Protein AF-0000000077257725 (afdb_homodimer)

Structure (mmCIF, N/CA/C/O backbone):
data_AF-0000000077257725-model_v1
#
loop_
_entity.id
_entity.type
_entity.pdbx_description
1 polymer 'HIT family protein'
#
loop_
_atom_site.group_PDB
_atom_site.id
_atom_site.type_symbol
_atom_site.label_atom_id
_atom_site.label_alt_id
_atom_site.label_comp_id
_atom_site.label_asym_id
_atom_site.label_entity_id
_atom_site.label_seq_id
_atom_site.pdbx_PDB_ins_code
_atom_site.Cartn_x
_atom_site.Cartn_y
_atom_site.Cartn_z
_atom_site.occupancy
_atom_site.B_iso_or_equiv
_atom_site.auth_seq_id
_atom_site.auth_comp_id
_atom_site.auth_asym_id
_atom_site.auth_atom_id
_atom_site.pdbx_PDB_model_num
ATOM 1 N N . MET A 1 1 ? 26.016 -11.094 -11.461 1 43.41 1 MET A N 1
ATOM 2 C CA . MET A 1 1 ? 25.094 -10.109 -10.898 1 43.41 1 MET A CA 1
ATOM 3 C C . MET A 1 1 ? 23.75 -10.75 -10.555 1 43.41 1 MET A C 1
ATOM 5 O O . MET A 1 1 ? 23.141 -11.43 -11.391 1 43.41 1 MET A O 1
ATOM 9 N N . SER A 1 2 ? 23.516 -11.25 -9.359 1 57.59 2 SER A N 1
ATOM 10 C CA . SER A 1 2 ? 22.438 -12.195 -9.055 1 57.59 2 SER A CA 1
ATOM 11 C C . SER A 1 2 ? 21.125 -11.75 -9.672 1 57.59 2 SER A C 1
ATOM 13 O O . SER A 1 2 ? 20.766 -10.57 -9.625 1 57.59 2 SER A O 1
ATOM 15 N N . SER A 1 3 ? 20.625 -12.438 -10.68 1 88.25 3 SER A N 1
ATOM 16 C CA . SER A 1 3 ? 19.484 -12.141 -11.547 1 88.25 3 SER A CA 1
ATOM 17 C C . SER A 1 3 ? 18.219 -11.898 -10.727 1 88.25 3 SER A C 1
ATOM 19 O O . SER A 1 3 ? 18.094 -12.406 -9.609 1 88.25 3 SER A O 1
ATOM 21 N N . CYS A 1 4 ? 17.516 -10.836 -10.828 1 95.06 4 CYS A N 1
ATOM 22 C CA . CYS A 1 4 ? 16.266 -10.5 -10.164 1 95.06 4 CYS A CA 1
ATOM 23 C C . CYS A 1 4 ? 15.195 -11.539 -10.469 1 95.06 4 CYS A C 1
ATOM 25 O O . CYS A 1 4 ? 14.859 -11.766 -11.633 1 95.06 4 CYS A O 1
ATOM 27 N N . VAL A 1 5 ? 14.711 -12.203 -9.414 1 95.19 5 VAL A N 1
ATOM 28 C CA . VAL A 1 5 ? 13.734 -13.281 -9.562 1 95.19 5 VAL A CA 1
ATOM 29 C C . VAL A 1 5 ? 12.492 -12.75 -10.281 1 95.19 5 VAL A C 1
ATOM 31 O O . VAL A 1 5 ? 11.914 -13.445 -11.117 1 95.19 5 VAL A O 1
ATOM 34 N N . PHE A 1 6 ? 12.102 -11.562 -10.023 1 97.44 6 PHE A N 1
ATOM 35 C CA . PHE A 1 6 ? 10.898 -11.023 -10.641 1 97.44 6 PHE A CA 1
ATOM 36 C C . PHE A 1 6 ? 11.117 -10.758 -12.125 1 97.44 6 PHE A C 1
ATOM 38 O O . PHE A 1 6 ? 10.242 -11.031 -12.953 1 97.44 6 PHE A O 1
ATOM 45 N N . CYS A 1 7 ? 12.305 -10.227 -12.477 1 97.19 7 CYS A N 1
ATOM 46 C CA . CYS A 1 7 ? 12.602 -9.961 -13.875 1 97.19 7 CYS A CA 1
ATOM 47 C C . CYS A 1 7 ? 12.547 -11.242 -14.695 1 97.19 7 CYS A C 1
ATOM 49 O O . CYS A 1 7 ? 12.117 -11.234 -15.852 1 97.19 7 CYS A O 1
ATOM 51 N N . SER A 1 8 ? 12.938 -12.297 -14.078 1 96.5 8 SER A N 1
ATOM 52 C CA . SER A 1 8 ? 13.039 -13.555 -14.805 1 96.5 8 SER A CA 1
ATOM 53 C C . SER A 1 8 ? 11.672 -14.188 -15.008 1 96.5 8 SER A C 1
ATOM 55 O O . SER A 1 8 ? 11.508 -15.07 -15.852 1 96.5 8 SER A O 1
ATOM 57 N N . LEU A 1 9 ? 10.695 -13.742 -14.273 1 95.81 9 LEU A N 1
ATOM 58 C CA . LEU A 1 9 ? 9.383 -14.391 -14.289 1 95.81 9 LEU A CA 1
ATOM 59 C C . LEU A 1 9 ? 8.445 -13.68 -15.258 1 95.81 9 LEU A C 1
ATOM 61 O O . LEU A 1 9 ? 7.352 -14.18 -15.547 1 95.81 9 LEU A O 1
ATOM 65 N N . ILE A 1 10 ? 8.914 -12.531 -15.781 1 94.88 10 ILE A N 1
ATOM 66 C CA . ILE A 1 10 ? 8.055 -11.797 -16.703 1 94.88 10 ILE A CA 1
ATOM 67 C C . ILE A 1 10 ? 7.723 -12.68 -17.906 1 94.88 10 ILE A C 1
ATOM 69 O O . ILE A 1 10 ? 8.617 -13.25 -18.531 1 94.88 10 ILE A O 1
ATOM 73 N N . GLY A 1 11 ? 6.469 -12.867 -18.203 1 93.56 11 GLY A N 1
ATOM 74 C CA . GLY A 1 11 ? 6.039 -13.625 -19.375 1 93.56 11 GLY A CA 1
ATOM 75 C C . GLY A 1 11 ? 6.031 -15.125 -19.125 1 93.56 11 GLY A C 1
ATOM 76 O O . GLY A 1 11 ? 5.684 -15.891 -20.031 1 93.56 11 GLY A O 1
ATOM 77 N N . SER A 1 12 ? 6.324 -15.555 -17.953 1 95.75 12 SER A N 1
ATOM 78 C CA . SER A 1 12 ? 6.359 -16.984 -17.641 1 95.75 12 SER A CA 1
ATOM 79 C C . SER A 1 12 ? 4.973 -17.5 -17.297 1 95.75 12 SER A C 1
ATOM 81 O O . SER A 1 12 ? 4.031 -16.719 -17.125 1 95.75 12 SER A O 1
ATOM 83 N N . SER A 1 13 ? 4.848 -18.766 -17.156 1 94.62 13 SER A N 1
ATOM 84 C CA . SER A 1 13 ? 3.576 -19.406 -16.844 1 94.62 13 SER A CA 1
ATOM 85 C C . SER A 1 13 ? 3.154 -19.141 -15.398 1 94.62 13 SER A C 1
ATOM 87 O O . SER A 1 13 ? 2 -19.375 -15.031 1 94.62 13 SER A O 1
ATOM 89 N N . SER A 1 14 ? 4.066 -18.625 -14.578 1 95 14 SER A N 1
ATOM 90 C CA . SER A 1 14 ? 3.752 -18.344 -13.18 1 95 14 SER A CA 1
ATOM 91 C C . SER A 1 14 ? 2.928 -17.062 -13.047 1 95 14 SER A C 1
ATOM 93 O O . SER A 1 14 ? 2.332 -16.812 -12 1 95 14 SER A O 1
ATOM 95 N N . VAL A 1 15 ? 2.947 -16.266 -14.117 1 97.56 15 VAL A N 1
ATOM 96 C CA . VAL A 1 15 ? 2.246 -14.992 -14.094 1 97.56 15 VAL A CA 1
ATOM 97 C C . VAL A 1 15 ? 0.742 -15.219 -14.203 1 97.56 15 VAL A C 1
ATOM 99 O O . VAL A 1 15 ? 0.281 -15.914 -15.117 1 97.56 15 VAL A O 1
ATOM 102 N N . LEU A 1 16 ? 0.001 -14.633 -13.242 1 97.44 16 LEU A N 1
ATOM 103 C CA . LEU A 1 16 ? -1.45 -14.773 -13.211 1 97.44 16 LEU A CA 1
ATOM 104 C C . LEU A 1 16 ? -2.115 -13.766 -14.141 1 97.44 16 LEU A C 1
ATOM 106 O O . LEU A 1 16 ? -3.201 -14.016 -14.664 1 97.44 16 LEU A O 1
ATOM 110 N N . TYR A 1 17 ? -1.555 -12.648 -14.227 1 97.69 17 TYR A N 1
ATOM 111 C CA . TYR A 1 17 ? -2.086 -11.539 -15.008 1 97.69 17 TYR A CA 1
ATOM 112 C C . TYR A 1 17 ? -0.974 -10.586 -15.43 1 97.69 17 TYR A C 1
ATOM 114 O O . TYR A 1 17 ? -0.021 -10.367 -14.68 1 97.69 17 TYR A O 1
ATOM 122 N N . GLU A 1 18 ? -1.128 -10.094 -16.641 1 97.5 18 GLU A N 1
ATOM 123 C CA . GLU A 1 18 ? -0.157 -9.133 -17.156 1 97.5 18 GLU A CA 1
ATOM 124 C C . GLU A 1 18 ? -0.851 -7.922 -17.766 1 97.5 18 GLU A C 1
ATOM 126 O O . GLU A 1 18 ? -1.781 -8.07 -18.562 1 97.5 18 GLU A O 1
ATOM 131 N N . SER A 1 19 ? -0.469 -6.793 -17.328 1 97.81 19 SER A N 1
ATOM 132 C CA . SER A 1 19 ? -0.88 -5.52 -17.922 1 97.81 19 SER A CA 1
ATOM 133 C C . SER A 1 19 ? 0.252 -4.891 -18.719 1 97.81 19 SER A C 1
ATOM 135 O O . SER A 1 19 ? 1.324 -5.484 -18.875 1 97.81 19 SER A O 1
ATOM 137 N N . PRO A 1 20 ? 0.042 -3.754 -19.328 1 97.94 20 PRO A N 1
ATOM 138 C CA . PRO A 1 20 ? 1.111 -3.109 -20.094 1 97.94 20 PRO A CA 1
ATOM 139 C C . PRO A 1 20 ? 2.342 -2.803 -19.25 1 97.94 20 PRO A C 1
ATOM 141 O O . PRO A 1 20 ? 3.475 -2.965 -19.719 1 97.94 20 PRO A O 1
ATOM 144 N N . HIS A 1 21 ? 2.158 -2.518 -17.953 1 98.38 21 HIS A N 1
ATOM 145 C CA . HIS A 1 21 ? 3.299 -2.029 -17.203 1 98.38 21 HIS A CA 1
ATOM 146 C C . HIS A 1 21 ? 3.559 -2.9 -15.969 1 98.38 21 HIS A C 1
ATOM 148 O O . HIS A 1 21 ? 4.543 -2.697 -15.258 1 98.38 21 HIS A O 1
ATOM 154 N N . SER A 1 22 ? 2.695 -3.896 -15.68 1 98.62 22 SER A N 1
ATOM 155 C CA . SER A 1 22 ? 2.848 -4.68 -14.461 1 98.62 22 SER A CA 1
ATOM 156 C C . SER A 1 22 ? 2.426 -6.129 -14.672 1 98.62 22 SER A C 1
ATOM 158 O O . SER A 1 22 ? 1.924 -6.48 -15.742 1 98.62 22 SER A O 1
ATOM 160 N N . PHE A 1 23 ? 2.74 -6.941 -13.75 1 98.69 23 PHE A N 1
ATOM 161 C CA . PHE A 1 23 ? 2.295 -8.328 -13.75 1 98.69 23 PHE A CA 1
ATOM 162 C C . PHE A 1 23 ? 2.018 -8.812 -12.328 1 98.69 23 PHE A C 1
ATOM 164 O O . PHE A 1 23 ? 2.393 -8.148 -11.359 1 98.69 23 PHE A O 1
ATOM 171 N N . VAL A 1 24 ? 1.245 -9.938 -12.234 1 98.81 24 VAL A N 1
ATOM 172 C CA . VAL A 1 24 ? 0.759 -10.406 -10.945 1 98.81 24 VAL A CA 1
ATOM 173 C C . VAL A 1 24 ? 1.235 -11.844 -10.711 1 98.81 24 VAL A C 1
ATOM 175 O O . VAL A 1 24 ? 1.161 -12.688 -11.602 1 98.81 24 VAL A O 1
ATOM 178 N N . LEU A 1 25 ? 1.74 -12.062 -9.555 1 98.38 25 LEU A N 1
ATOM 179 C CA . LEU A 1 25 ? 2.139 -13.398 -9.109 1 98.38 25 LEU A CA 1
ATOM 180 C C . LEU A 1 25 ? 1.396 -13.789 -7.832 1 98.38 25 LEU A C 1
ATOM 182 O O . LEU A 1 25 ? 0.988 -12.922 -7.059 1 98.38 25 LEU A O 1
ATOM 186 N N . LEU A 1 26 ? 1.211 -15.062 -7.676 1 97.81 26 LEU A N 1
ATOM 187 C CA . LEU A 1 26 ? 0.887 -15.609 -6.363 1 97.81 26 LEU A CA 1
ATOM 188 C C . LEU A 1 26 ? 2.139 -15.734 -5.5 1 97.81 26 LEU A C 1
ATOM 190 O O . LEU A 1 26 ? 3.139 -16.312 -5.93 1 97.81 26 LEU A O 1
ATOM 194 N N . ASP A 1 27 ? 2.096 -15.164 -4.344 1 97.88 27 ASP A N 1
ATOM 195 C CA . ASP A 1 27 ? 3.293 -15.203 -3.514 1 97.88 27 ASP A CA 1
ATOM 196 C C . ASP A 1 27 ? 3.617 -16.625 -3.084 1 97.88 27 ASP A C 1
ATOM 198 O O . ASP A 1 27 ? 2.734 -17.359 -2.639 1 97.88 27 ASP A O 1
ATOM 202 N N . ARG A 1 28 ? 4.789 -16.969 -3.191 1 94.88 28 ARG A N 1
ATOM 203 C CA . ARG A 1 28 ? 5.27 -18.312 -2.844 1 94.88 28 ARG A CA 1
ATOM 204 C C . ARG A 1 28 ? 5.273 -18.516 -1.333 1 94.88 28 ARG A C 1
ATOM 206 O O . ARG A 1 28 ? 5.113 -19.625 -0.852 1 94.88 28 ARG A O 1
ATOM 213 N N . PHE A 1 29 ? 5.508 -17.516 -0.562 1 96.69 29 PHE A N 1
ATOM 214 C CA . PHE A 1 29 ? 5.535 -17.516 0.896 1 96.69 29 PHE A CA 1
ATOM 215 C C . PHE A 1 29 ? 4.457 -16.594 1.459 1 96.69 29 PHE A C 1
ATOM 217 O O . PHE A 1 29 ? 4.766 -15.609 2.131 1 96.69 29 PHE A O 1
ATOM 224 N N . PRO A 1 30 ? 3.25 -17.016 1.31 1 97.75 30 PRO A N 1
ATOM 225 C CA . PRO A 1 30 ? 2.137 -16.109 1.571 1 97.75 30 PRO A CA 1
ATOM 226 C C . PRO A 1 30 ? 1.927 -15.844 3.061 1 97.75 30 PRO A C 1
ATOM 228 O O . PRO A 1 30 ? 2.133 -16.734 3.885 1 97.75 30 PRO A O 1
ATOM 231 N N . LEU A 1 31 ? 1.559 -14.57 3.344 1 98.19 31 LEU A N 1
ATOM 232 C CA . LEU A 1 31 ? 1.135 -14.219 4.691 1 98.19 31 LEU A CA 1
ATOM 233 C C . LEU A 1 31 ? -0.288 -14.695 4.961 1 98.19 31 LEU A C 1
ATOM 235 O O . LEU A 1 31 ? -0.691 -14.844 6.117 1 98.19 31 LEU A O 1
ATOM 239 N N . SER A 1 32 ? -1.044 -14.859 3.877 1 97.88 32 SER A N 1
ATOM 240 C CA . SER A 1 32 ? -2.424 -15.336 3.879 1 97.88 32 SER A CA 1
ATOM 241 C C . SER A 1 32 ? -2.779 -16 2.553 1 97.88 32 SER A C 1
ATOM 243 O O . SER A 1 32 ? -2.154 -15.727 1.526 1 97.88 32 SER A O 1
ATOM 245 N N . SER A 1 33 ? -3.805 -16.906 2.631 1 95.81 33 SER A N 1
ATOM 246 C CA . SER A 1 33 ? -4.266 -17.531 1.397 1 95.81 33 SER A CA 1
ATOM 247 C C . SER A 1 33 ? -4.734 -16.484 0.387 1 95.81 33 SER A C 1
ATOM 249 O O . SER A 1 33 ? -5.531 -15.609 0.718 1 95.81 33 SER A O 1
ATOM 251 N N . GLY A 1 34 ? -4.18 -16.5 -0.798 1 97.06 34 GLY A N 1
ATOM 252 C CA . GLY A 1 34 ? -4.547 -15.555 -1.849 1 97.06 34 GLY A CA 1
ATOM 253 C C . GLY A 1 34 ? -3.611 -14.367 -1.937 1 97.06 34 GLY A C 1
ATOM 254 O O . GLY A 1 34 ? -3.816 -13.469 -2.758 1 97.06 34 GLY A O 1
ATOM 255 N N . HIS A 1 35 ? -2.521 -14.344 -1.121 1 98.62 35 HIS A N 1
ATOM 256 C CA . HIS A 1 35 ? -1.545 -13.258 -1.117 1 98.62 35 HIS A CA 1
ATOM 257 C C . HIS A 1 35 ? -0.913 -13.086 -2.494 1 98.62 35 HIS A C 1
ATOM 259 O O . HIS A 1 35 ? -0.212 -13.977 -2.979 1 98.62 35 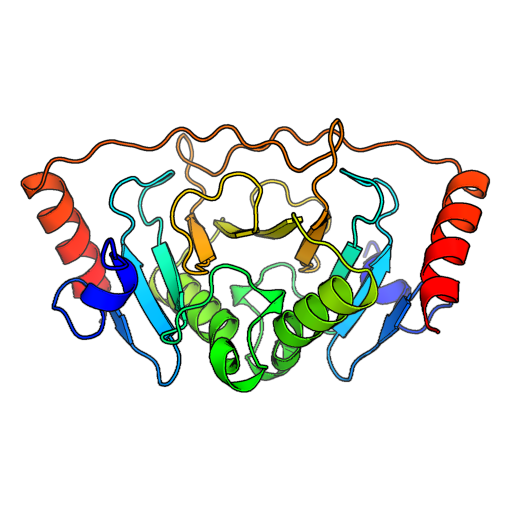HIS A O 1
ATOM 265 N N . LEU A 1 36 ? -1.171 -11.945 -3.08 1 98.75 36 LEU A N 1
ATOM 266 C CA . LEU A 1 36 ? -0.684 -11.641 -4.422 1 98.75 36 LEU A CA 1
ATOM 267 C C . LEU A 1 36 ? 0.444 -10.617 -4.371 1 98.75 36 LEU A C 1
ATOM 269 O O . LEU A 1 36 ? 0.527 -9.828 -3.428 1 98.75 36 LEU A O 1
ATOM 273 N N . LEU A 1 37 ? 1.269 -10.68 -5.395 1 98.88 37 LEU A N 1
ATOM 274 C CA . LEU A 1 37 ? 2.25 -9.641 -5.684 1 98.88 37 LEU A CA 1
ATOM 275 C C . LEU A 1 37 ? 1.933 -8.938 -7.004 1 98.88 37 LEU A C 1
ATOM 277 O O . LEU A 1 37 ? 1.761 -9.602 -8.031 1 98.88 37 LEU A O 1
ATOM 281 N N . VAL A 1 38 ? 1.761 -7.664 -6.957 1 98.94 38 VAL A N 1
ATOM 282 C CA . VAL A 1 38 ? 1.664 -6.836 -8.156 1 98.94 38 VAL A CA 1
ATOM 283 C C . VAL A 1 38 ? 2.984 -6.102 -8.383 1 98.94 38 VAL A C 1
ATOM 285 O O . VAL A 1 38 ? 3.441 -5.348 -7.516 1 98.94 38 VAL A O 1
ATOM 288 N N . ILE A 1 39 ? 3.588 -6.254 -9.562 1 98.94 39 ILE A N 1
ATOM 289 C CA . ILE A 1 39 ? 4.988 -5.902 -9.773 1 98.94 39 ILE A CA 1
ATOM 290 C C . ILE A 1 39 ? 5.133 -5.09 -11.055 1 98.94 39 ILE A C 1
ATOM 292 O O . ILE A 1 39 ? 4.684 -5.52 -12.125 1 98.94 39 ILE A O 1
ATOM 296 N N . PRO A 1 40 ? 5.715 -3.865 -10.961 1 98.88 40 PRO A N 1
ATOM 297 C CA . PRO A 1 40 ? 6.047 -3.174 -12.211 1 98.88 40 PRO A CA 1
ATOM 298 C C . PRO A 1 40 ? 7.07 -3.934 -13.047 1 98.88 40 PRO A C 1
ATOM 300 O O . PRO A 1 40 ? 7.996 -4.539 -12.5 1 98.88 40 PRO A O 1
ATOM 303 N N . LYS A 1 41 ? 6.941 -3.893 -14.32 1 98.38 41 LYS A N 1
ATOM 304 C CA . LYS A 1 41 ? 7.832 -4.625 -15.211 1 98.38 41 LYS A CA 1
ATOM 305 C C . LYS A 1 41 ? 9.242 -4.035 -15.188 1 98.38 41 LYS A C 1
ATOM 307 O O . LYS A 1 41 ? 10.227 -4.758 -15.328 1 98.38 41 LYS A O 1
ATOM 312 N N . VAL A 1 42 ? 9.305 -2.729 -15.031 1 98.56 42 VAL A N 1
ATOM 313 C CA . VAL A 1 42 ? 10.602 -2.068 -14.922 1 98.56 42 VAL A CA 1
ATOM 314 C C . VAL A 1 42 ? 11.211 -2.34 -13.547 1 98.56 42 VAL A C 1
ATOM 316 O O . VAL A 1 42 ? 10.516 -2.266 -12.531 1 98.56 42 VAL A O 1
ATOM 319 N N . HIS A 1 43 ? 12.453 -2.676 -13.555 1 98.56 43 HIS A N 1
ATOM 320 C CA . HIS A 1 43 ? 13.156 -3.023 -12.328 1 98.56 43 HIS A CA 1
ATOM 321 C C . HIS A 1 43 ? 13.773 -1.787 -11.68 1 98.56 43 HIS A C 1
ATOM 323 O O . HIS A 1 43 ? 14.688 -1.175 -12.242 1 98.56 43 HIS A O 1
ATOM 329 N N . HIS A 1 44 ? 13.305 -1.405 -10.531 1 98.56 44 HIS A N 1
ATOM 330 C CA . HIS A 1 44 ? 13.945 -0.481 -9.602 1 98.56 44 HIS A CA 1
ATOM 331 C C . HIS A 1 44 ? 13.844 -0.984 -8.164 1 98.56 44 HIS A C 1
ATOM 333 O O . HIS A 1 44 ? 12.844 -1.605 -7.789 1 98.56 44 HIS A O 1
ATOM 339 N N . PRO A 1 45 ? 14.82 -0.73 -7.363 1 98.5 45 PRO A N 1
ATOM 340 C CA . PRO A 1 45 ? 14.781 -1.203 -5.977 1 98.5 45 PRO A CA 1
ATOM 341 C C . PRO A 1 45 ? 13.852 -0.371 -5.098 1 98.5 45 PRO A C 1
ATOM 343 O O . PRO A 1 45 ? 13.391 -0.85 -4.059 1 98.5 45 PRO A O 1
ATOM 346 N N . SER A 1 46 ? 13.656 0.918 -5.484 1 98.81 46 SER A N 1
ATOM 347 C CA . SER A 1 46 ? 12.859 1.81 -4.652 1 98.81 46 SER A CA 1
ATOM 348 C C . SER A 1 46 ? 11.742 2.467 -5.457 1 98.81 46 SER A C 1
ATOM 350 O O . SER A 1 46 ? 11.938 2.83 -6.617 1 98.81 46 SER A O 1
ATOM 352 N N . LEU A 1 47 ? 10.648 2.711 -4.773 1 98.81 47 LEU A N 1
ATOM 353 C CA . LEU A 1 47 ? 9.469 3.24 -5.453 1 98.81 47 LEU A CA 1
ATOM 354 C C . LEU A 1 47 ? 9.742 4.633 -6.012 1 98.81 47 LEU A C 1
ATOM 356 O O . LEU A 1 47 ? 9.32 4.953 -7.125 1 98.81 47 LEU A O 1
ATOM 360 N N . HIS A 1 48 ? 10.516 5.43 -5.281 1 98.69 48 HIS A N 1
ATOM 361 C CA . HIS A 1 48 ? 10.734 6.812 -5.691 1 98.69 48 HIS A CA 1
ATOM 362 C C . HIS A 1 48 ? 11.648 6.891 -6.91 1 98.69 48 HIS A C 1
ATOM 364 O O . HIS A 1 48 ? 11.867 7.973 -7.461 1 98.69 48 HIS A O 1
ATOM 370 N N . GLU A 1 49 ? 12.141 5.781 -7.391 1 98.69 49 GLU A N 1
ATOM 371 C CA . GLU A 1 49 ? 12.984 5.754 -8.586 1 98.69 49 GLU A CA 1
ATOM 372 C C . GLU A 1 49 ? 12.141 5.602 -9.852 1 98.69 49 GLU A C 1
ATOM 374 O O . GLU A 1 49 ? 12.648 5.762 -10.961 1 98.69 49 GLU A O 1
ATOM 379 N N . TYR A 1 50 ? 10.875 5.34 -9.695 1 98.62 50 TYR A N 1
ATOM 380 C CA . TYR A 1 50 ? 10.016 5.082 -10.844 1 98.62 50 TYR A CA 1
ATOM 381 C C . TYR A 1 50 ? 9.484 6.387 -11.43 1 98.62 50 TYR A C 1
ATOM 383 O O . TYR A 1 50 ? 9.227 7.344 -10.695 1 98.62 50 TYR A O 1
ATOM 391 N N . GLU A 1 51 ? 9.359 6.332 -12.719 1 98.19 51 GLU A N 1
ATOM 392 C CA . GLU A 1 51 ? 8.555 7.348 -13.391 1 98.19 51 GLU A CA 1
ATOM 393 C C . GLU A 1 51 ? 7.07 6.992 -13.359 1 98.19 51 GLU A C 1
ATOM 395 O O . GLU A 1 51 ? 6.715 5.812 -13.289 1 98.19 51 GLU A O 1
ATOM 400 N N . ASP A 1 52 ? 6.27 8 -13.461 1 97.62 52 ASP A N 1
ATOM 401 C CA . ASP A 1 52 ? 4.828 7.812 -13.32 1 97.62 52 ASP A CA 1
ATOM 402 C C . ASP A 1 52 ? 4.316 6.75 -14.289 1 97.62 52 ASP A C 1
ATOM 404 O O . ASP A 1 52 ? 3.527 5.883 -13.906 1 97.62 52 ASP A O 1
ATOM 408 N N . HIS A 1 53 ? 4.805 6.816 -15.477 1 97.75 53 HIS A N 1
ATOM 409 C CA . HIS A 1 53 ? 4.262 5.93 -16.5 1 97.75 53 HIS A CA 1
ATOM 410 C C . HIS A 1 53 ? 4.629 4.477 -16.219 1 97.75 53 HIS A C 1
ATOM 412 O O . HIS A 1 53 ? 3.912 3.559 -16.625 1 97.75 53 HIS A O 1
ATOM 418 N N . GLU A 1 54 ? 5.715 4.18 -15.477 1 98.38 54 GLU A N 1
ATOM 419 C CA . GLU A 1 54 ? 6.195 2.83 -15.203 1 98.38 54 GLU A CA 1
ATOM 420 C C . GLU A 1 54 ? 5.316 2.133 -14.164 1 98.38 54 GLU A C 1
ATOM 422 O O . GLU A 1 54 ? 5.332 0.905 -14.055 1 98.38 54 GLU A O 1
ATOM 427 N N . VAL A 1 55 ? 4.504 2.939 -13.391 1 98.44 55 VAL A N 1
ATOM 428 C CA . VAL A 1 55 ? 3.691 2.379 -12.312 1 98.44 55 VAL A CA 1
ATOM 429 C C . VAL A 1 55 ? 2.242 2.83 -12.477 1 98.44 55 VAL A C 1
ATOM 431 O O . VAL A 1 55 ? 1.46 2.777 -11.523 1 98.44 55 VAL A O 1
ATOM 434 N N . SER A 1 56 ? 1.864 3.25 -13.641 1 97.5 56 SER A N 1
ATOM 435 C CA . SER A 1 56 ? 0.594 3.93 -13.883 1 97.5 56 SER A CA 1
ATOM 436 C C . SER A 1 56 ? -0.584 2.982 -13.688 1 97.5 56 SER A C 1
ATOM 438 O O . SER A 1 56 ? -1.703 3.424 -13.414 1 97.5 56 SER A O 1
ATOM 440 N N . ASP A 1 57 ? -0.322 1.687 -13.812 1 98.19 57 ASP A N 1
ATOM 441 C CA . ASP A 1 57 ? -1.474 0.791 -13.766 1 98.19 57 ASP A CA 1
ATOM 442 C C . ASP A 1 57 ? -1.429 -0.093 -12.516 1 98.19 57 ASP A C 1
ATOM 444 O O . ASP A 1 57 ? -2.197 -1.051 -12.406 1 98.19 57 ASP A O 1
ATOM 448 N N . ILE A 1 58 ? -0.505 0.184 -11.602 1 98.81 58 ILE A N 1
ATOM 449 C CA . ILE A 1 58 ? -0.325 -0.661 -10.43 1 98.81 58 ILE A CA 1
ATOM 450 C C . ILE A 1 58 ? -1.624 -0.715 -9.625 1 98.81 58 ILE A C 1
ATOM 452 O O . ILE A 1 58 ? -2.133 -1.799 -9.328 1 98.81 58 ILE A O 1
ATOM 456 N N . LEU A 1 59 ? -2.148 0.417 -9.266 1 98.75 59 LEU A N 1
ATOM 457 C CA . LEU A 1 59 ? -3.316 0.442 -8.391 1 98.75 59 LEU A CA 1
ATOM 458 C C . LEU A 1 59 ? -4.539 -0.119 -9.102 1 98.75 59 LEU A C 1
ATOM 460 O O . LEU A 1 59 ? -5.355 -0.817 -8.492 1 98.75 59 LEU A O 1
ATOM 464 N N . SER A 1 60 ? -4.664 0.242 -10.359 1 98.5 60 SER A N 1
ATOM 465 C CA . SER A 1 60 ? -5.754 -0.329 -11.148 1 98.5 60 SER A CA 1
ATOM 466 C C . SER A 1 60 ? -5.68 -1.852 -11.172 1 98.5 60 SER A C 1
ATOM 468 O O . SER A 1 60 ? -6.707 -2.529 -11.086 1 98.5 60 SER A O 1
ATOM 470 N N . VAL A 1 61 ? -4.512 -2.412 -11.297 1 98.69 61 VAL A N 1
ATOM 471 C CA . VAL A 1 61 ? -4.316 -3.859 -11.305 1 98.69 61 VAL A CA 1
ATOM 472 C C . VAL A 1 61 ? -4.637 -4.434 -9.93 1 98.69 61 VAL A C 1
ATOM 474 O O . VAL A 1 61 ? -5.281 -5.48 -9.82 1 98.69 61 VAL A O 1
ATOM 477 N N . CYS A 1 62 ? -4.234 -3.75 -8.844 1 98.88 62 CYS A N 1
ATOM 478 C CA . CYS A 1 62 ? -4.598 -4.188 -7.5 1 98.88 62 CYS A CA 1
ATOM 479 C C . CYS A 1 62 ? -6.109 -4.293 -7.348 1 98.88 62 CYS A C 1
ATOM 481 O O . CYS A 1 62 ? -6.621 -5.312 -6.883 1 98.88 62 CYS A O 1
ATOM 483 N N . ILE A 1 63 ? -6.789 -3.264 -7.785 1 98.81 63 ILE A N 1
ATOM 484 C CA . ILE A 1 63 ? -8.242 -3.209 -7.664 1 98.81 63 ILE A CA 1
ATOM 485 C C . ILE A 1 63 ? -8.867 -4.328 -8.5 1 98.81 63 ILE A C 1
ATOM 487 O O . ILE A 1 63 ? -9.781 -5.016 -8.031 1 98.81 63 ILE A O 1
ATOM 491 N N . LYS A 1 64 ? -8.352 -4.508 -9.68 1 98.38 64 LYS A N 1
ATOM 492 C CA . LYS A 1 64 ? -8.836 -5.574 -10.547 1 98.38 64 LYS A CA 1
ATOM 493 C C . LYS A 1 64 ? -8.695 -6.938 -9.875 1 98.38 64 LYS A C 1
ATOM 495 O O . LYS A 1 64 ? -9.609 -7.762 -9.93 1 98.38 64 LYS A O 1
ATOM 500 N N . MET A 1 65 ? -7.586 -7.203 -9.219 1 98.44 65 MET A N 1
ATOM 501 C CA . MET A 1 65 ? -7.332 -8.492 -8.578 1 98.44 65 MET A CA 1
ATOM 502 C C . MET A 1 65 ? -8.258 -8.711 -7.391 1 98.44 65 MET A C 1
ATOM 504 O O . MET A 1 65 ? -8.82 -9.789 -7.227 1 98.44 65 MET A O 1
ATOM 508 N N . VAL A 1 66 ? -8.438 -7.645 -6.605 1 98.5 66 VAL A N 1
ATOM 509 C CA . VAL A 1 66 ? -9.273 -7.781 -5.422 1 98.5 66 VAL A CA 1
ATOM 510 C C . VAL A 1 66 ? -10.719 -8.047 -5.84 1 98.5 66 VAL A C 1
ATOM 512 O O . VAL A 1 66 ? -11.43 -8.812 -5.184 1 98.5 66 VAL A O 1
ATOM 515 N N . LYS A 1 67 ? -11.164 -7.391 -6.902 1 98.19 67 LYS A N 1
ATOM 516 C CA . LYS A 1 67 ? -12.508 -7.641 -7.422 1 98.19 67 LYS A CA 1
ATOM 517 C C . LYS A 1 67 ? -12.617 -9.047 -8.008 1 98.19 67 LYS A C 1
ATOM 519 O O . LYS A 1 67 ? -13.578 -9.766 -7.727 1 98.19 67 LYS A O 1
ATOM 524 N N . LYS A 1 68 ? -11.617 -9.406 -8.773 1 97.5 68 LYS A N 1
ATOM 525 C CA . LYS A 1 68 ? -11.609 -10.703 -9.438 1 97.5 68 LYS A CA 1
ATOM 526 C C . LYS A 1 68 ? -11.719 -11.844 -8.43 1 97.5 68 LYS A C 1
ATOM 528 O O . LYS A 1 68 ? -12.477 -12.789 -8.633 1 97.5 68 LYS A O 1
ATOM 533 N N . TYR A 1 69 ? -10.984 -11.734 -7.336 1 97.44 69 TYR A N 1
ATOM 534 C CA . TYR A 1 69 ? -10.898 -12.836 -6.379 1 97.44 69 TYR A CA 1
ATOM 535 C C . TYR A 1 69 ? -11.812 -12.594 -5.188 1 97.44 69 TYR A C 1
ATOM 537 O O . TYR A 1 69 ? -11.758 -13.32 -4.195 1 97.44 69 TYR A O 1
ATOM 545 N N . LYS A 1 70 ? -12.578 -11.508 -5.195 1 96.88 70 LYS A N 1
ATOM 546 C CA . LYS A 1 70 ? -13.648 -11.188 -4.254 1 96.88 70 LYS A CA 1
ATOM 547 C C . LYS A 1 70 ? -13.102 -11.039 -2.838 1 96.88 70 LYS A C 1
ATOM 549 O O . LYS A 1 70 ? -13.688 -11.555 -1.885 1 96.88 70 LYS A O 1
ATOM 554 N N . PHE A 1 71 ? -11.945 -10.422 -2.77 1 98.06 71 PHE A N 1
ATOM 555 C CA . PHE A 1 71 ? -11.438 -10.086 -1.447 1 98.06 71 PHE A CA 1
ATOM 556 C C . PHE A 1 71 ? -12.289 -9 -0.798 1 98.06 71 PHE A C 1
ATOM 558 O O . PHE A 1 71 ? -12.508 -7.941 -1.385 1 98.06 71 PHE A O 1
ATOM 565 N N . LYS A 1 72 ? -12.75 -9.211 0.373 1 97.38 72 LYS A N 1
ATOM 566 C CA . LYS A 1 72 ? -13.578 -8.234 1.069 1 97.38 72 LYS A CA 1
ATOM 567 C C . LYS A 1 72 ? -12.75 -7.43 2.072 1 97.38 72 LYS A C 1
ATOM 569 O O . LYS A 1 72 ? -12.984 -6.238 2.268 1 97.38 72 LYS A O 1
ATOM 574 N N . LYS A 1 73 ? -11.898 -8.164 2.746 1 98.62 73 LYS A N 1
ATOM 575 C CA . LYS A 1 73 ? -10.93 -7.566 3.664 1 98.62 73 LYS A CA 1
ATOM 576 C C . LYS A 1 73 ? -9.5 -7.863 3.223 1 98.62 73 LYS A C 1
ATOM 578 O O . LYS A 1 73 ? -9.172 -9.008 2.893 1 98.62 73 LYS A O 1
ATOM 583 N N . TYR A 1 74 ? -8.648 -6.844 3.141 1 98.88 74 TYR A N 1
ATOM 584 C CA . TYR A 1 74 ? -7.285 -7.012 2.662 1 98.88 74 TYR A CA 1
ATOM 585 C C . TYR A 1 74 ? -6.441 -5.777 2.971 1 98.88 74 TYR A C 1
ATOM 587 O O . TYR A 1 74 ? -6.98 -4.727 3.336 1 98.88 74 TYR A O 1
ATOM 595 N N . ASN A 1 75 ? -5.176 -5.918 2.844 1 98.94 75 ASN A N 1
ATOM 596 C CA . ASN A 1 75 ? -4.223 -4.812 2.873 1 98.94 75 ASN A CA 1
ATOM 597 C C . ASN A 1 75 ? -3.395 -4.75 1.594 1 98.94 75 ASN A C 1
ATOM 599 O O . ASN A 1 75 ? -3.086 -5.785 1 1 98.94 75 ASN A O 1
ATOM 603 N N . ILE A 1 76 ? -3.084 -3.582 1.111 1 98.94 76 ILE A N 1
ATOM 604 C CA . ILE A 1 76 ? -2.039 -3.352 0.119 1 98.94 76 ILE A CA 1
ATOM 605 C C . ILE A 1 76 ? -0.801 -2.773 0.799 1 98.94 76 ILE A C 1
ATOM 607 O O . ILE A 1 76 ? -0.89 -1.782 1.527 1 98.94 76 ILE A O 1
ATOM 611 N N . LEU A 1 77 ? 0.373 -3.449 0.602 1 98.94 77 LEU A N 1
ATOM 612 C CA . LEU A 1 77 ? 1.605 -3.053 1.274 1 98.94 77 LEU A CA 1
ATOM 613 C C . LEU A 1 77 ? 2.764 -2.979 0.286 1 98.94 77 LEU A C 1
ATOM 615 O O . LEU A 1 77 ? 2.957 -3.891 -0.521 1 98.94 77 LEU A O 1
ATOM 619 N N . GLN A 1 78 ? 3.422 -1.937 0.21 1 98.94 78 GLN A N 1
ATOM 620 C CA . GLN A 1 78 ? 4.664 -1.764 -0.537 1 98.94 78 GLN A CA 1
ATOM 621 C C . GLN A 1 78 ? 5.812 -1.368 0.387 1 98.94 78 GLN A C 1
ATOM 623 O O . GLN A 1 78 ? 5.707 -0.393 1.135 1 98.94 78 GLN A O 1
ATOM 628 N N . ASN A 1 79 ? 6.883 -2.127 0.412 1 98.88 79 ASN A N 1
ATOM 629 C CA . ASN A 1 79 ? 8.039 -1.932 1.281 1 98.88 79 ASN A CA 1
ATOM 630 C C . ASN A 1 79 ? 9.219 -1.333 0.521 1 98.88 79 ASN A C 1
ATOM 632 O O . ASN A 1 79 ? 9.641 -1.871 -0.505 1 98.88 79 ASN A O 1
ATOM 636 N N . THR A 1 80 ? 9.688 -0.253 0.959 1 98.81 80 THR A N 1
ATOM 637 C CA . THR A 1 80 ? 10.945 0.298 0.47 1 98.81 80 THR A CA 1
ATOM 638 C C . THR A 1 80 ? 11.953 0.453 1.61 1 98.81 80 THR A C 1
ATOM 640 O O . THR A 1 80 ? 11.844 1.385 2.412 1 98.81 80 THR A O 1
ATOM 643 N N . GLY A 1 81 ? 12.867 -0.405 1.741 1 98.44 81 GLY A N 1
ATOM 644 C CA . GLY A 1 81 ? 13.93 -0.335 2.725 1 98.44 81 GLY A CA 1
ATOM 645 C C . GLY A 1 81 ? 13.539 -0.918 4.07 1 98.44 81 GLY A C 1
ATOM 646 O O . GLY A 1 81 ? 14.406 -1.224 4.895 1 98.44 81 GLY A O 1
ATOM 647 N N . ASN A 1 82 ? 12.32 -0.982 4.449 1 98.38 82 ASN A N 1
ATOM 648 C CA . ASN A 1 82 ? 11.797 -1.61 5.656 1 98.38 82 ASN A CA 1
ATOM 649 C C . ASN A 1 82 ? 10.992 -2.867 5.328 1 98.38 82 ASN A C 1
ATOM 651 O O . ASN A 1 82 ? 9.93 -2.787 4.707 1 98.38 82 ASN A O 1
ATOM 655 N N . TYR A 1 83 ? 11.461 -4.113 5.684 1 97.81 83 TYR A N 1
ATOM 656 C CA . TYR A 1 83 ? 10.891 -5.426 5.414 1 97.81 83 TYR A CA 1
ATOM 657 C C . TYR A 1 83 ? 11.047 -5.801 3.945 1 97.81 83 TYR A C 1
ATOM 659 O O . TYR A 1 83 ? 10.312 -6.641 3.428 1 97.81 83 TYR A O 1
ATOM 667 N N . GLN A 1 84 ? 11.977 -5.164 3.305 1 97.88 84 GLN A N 1
ATOM 668 C CA . GLN A 1 84 ? 12.25 -5.461 1.903 1 97.88 84 GLN A CA 1
ATOM 669 C C . GLN A 1 84 ? 13.359 -6.5 1.767 1 97.88 84 GLN A C 1
ATOM 671 O O . GLN A 1 84 ? 14.453 -6.312 2.299 1 97.88 84 GLN A O 1
ATOM 676 N N . SER A 1 85 ? 13.062 -7.574 1.086 1 96.31 85 SER A N 1
ATOM 677 C CA . SER A 1 85 ? 14.062 -8.617 0.892 1 96.31 85 SER A CA 1
ATOM 678 C C . SER A 1 85 ? 14.391 -8.797 -0.586 1 96.31 85 SER A C 1
ATOM 680 O O . SER A 1 85 ? 15.43 -9.359 -0.932 1 96.31 85 SER A O 1
ATOM 682 N N . VAL A 1 86 ? 13.461 -8.531 -1.489 1 97.56 86 VAL A N 1
ATOM 683 C CA . VAL A 1 86 ? 13.664 -8.484 -2.934 1 97.56 86 VAL A CA 1
ATOM 684 C C . VAL A 1 86 ? 13.719 -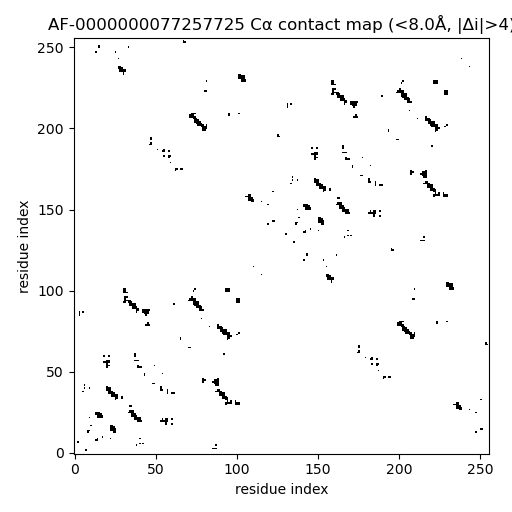7.027 -3.4 1 97.56 86 VAL A C 1
ATOM 686 O O . VAL A 1 86 ? 12.789 -6.254 -3.146 1 97.56 86 VAL A O 1
ATOM 689 N N . PHE A 1 87 ? 14.805 -6.656 -4.008 1 98.06 87 PHE A N 1
ATOM 690 C CA . PHE A 1 87 ? 15.016 -5.254 -4.344 1 98.06 87 PHE A CA 1
ATOM 691 C C . PHE A 1 87 ? 14.523 -4.957 -5.758 1 98.06 87 PHE A C 1
ATOM 693 O O . PHE A 1 87 ? 15.281 -4.438 -6.582 1 98.06 87 PHE A O 1
ATOM 700 N N . HIS A 1 88 ? 13.383 -5.297 -6.094 1 98.81 88 HIS A N 1
ATOM 701 C CA . HIS A 1 88 ? 12.445 -4.965 -7.16 1 98.81 88 HIS A CA 1
ATOM 702 C C . HIS A 1 88 ? 11.062 -4.637 -6.594 1 98.81 88 HIS A C 1
ATOM 704 O O . HIS A 1 88 ? 10.383 -5.516 -6.059 1 98.81 88 HIS A O 1
ATOM 710 N N . VAL A 1 89 ? 10.75 -3.389 -6.734 1 98.88 89 VAL A N 1
ATOM 711 C CA . VAL A 1 89 ? 9.531 -2.896 -6.102 1 98.88 89 VAL A CA 1
ATOM 712 C C . VAL A 1 89 ? 8.359 -3.814 -6.449 1 98.88 89 VAL A C 1
ATOM 714 O O . VAL A 1 89 ? 8.219 -4.246 -7.594 1 98.88 89 VAL A O 1
ATOM 717 N N . HIS A 1 90 ? 7.57 -4.148 -5.457 1 98.94 90 HIS A N 1
ATOM 718 C CA . HIS A 1 90 ? 6.336 -4.914 -5.613 1 98.94 90 HIS A CA 1
ATOM 719 C C . HIS A 1 90 ? 5.332 -4.57 -4.52 1 98.94 90 HIS A C 1
ATOM 721 O O . HIS A 1 90 ? 5.715 -4.098 -3.445 1 98.94 90 HIS A O 1
ATOM 727 N N . PHE A 1 91 ? 4.082 -4.773 -4.84 1 98.94 91 PHE A N 1
ATOM 728 C CA . PHE A 1 91 ? 2.973 -4.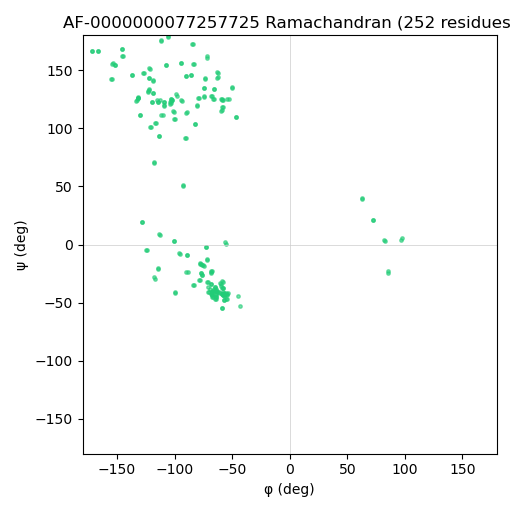516 -3.93 1 98.94 91 PHE A CA 1
ATOM 729 C C . PHE A 1 91 ? 2.346 -5.824 -3.457 1 98.94 91 PHE A C 1
ATOM 731 O O . PHE A 1 91 ? 1.949 -6.656 -4.273 1 98.94 91 PHE A O 1
ATOM 738 N N . HIS A 1 92 ? 2.324 -5.984 -2.152 1 98.94 92 HIS A N 1
ATOM 739 C CA . HIS A 1 92 ? 1.626 -7.105 -1.535 1 98.94 92 HIS A CA 1
ATOM 740 C C . HIS A 1 92 ? 0.128 -6.836 -1.437 1 98.94 92 HIS A C 1
ATOM 742 O O . HIS A 1 92 ? -0.288 -5.82 -0.875 1 98.94 92 HIS A O 1
ATOM 748 N N . VAL A 1 93 ? -0.653 -7.621 -2.033 1 98.94 93 VAL A N 1
ATOM 749 C CA . VAL A 1 93 ? -2.088 -7.676 -1.779 1 98.94 93 VAL A CA 1
ATOM 750 C C . VAL A 1 93 ? -2.406 -8.852 -0.863 1 98.94 93 VAL A C 1
ATOM 752 O O . VAL A 1 93 ? -2.363 -10.008 -1.291 1 98.94 93 VAL A O 1
ATOM 755 N N . VAL A 1 94 ? -2.758 -8.555 0.411 1 98.88 94 VAL A N 1
ATOM 756 C CA . VAL A 1 94 ? -2.85 -9.594 1.432 1 98.88 94 VAL A CA 1
ATOM 757 C C . VAL A 1 94 ? -4.289 -9.711 1.923 1 98.88 94 VAL A C 1
ATOM 759 O O . VAL A 1 94 ? -4.758 -8.875 2.703 1 98.88 94 VAL A O 1
ATOM 762 N N . PRO A 1 95 ? -4.973 -10.719 1.507 1 98.62 95 PRO A N 1
ATOM 763 C CA . PRO A 1 95 ? -6.324 -10.93 2.033 1 98.62 95 PRO A CA 1
ATOM 764 C C . PRO A 1 95 ? -6.34 -11.188 3.537 1 98.62 95 PRO A C 1
ATOM 766 O O . PRO A 1 95 ? -5.367 -11.711 4.086 1 98.62 95 PRO A O 1
ATOM 769 N N . CYS A 1 96 ? -7.383 -10.75 4.152 1 98.56 96 CYS A N 1
ATOM 770 C CA . CYS A 1 96 ? -7.574 -10.977 5.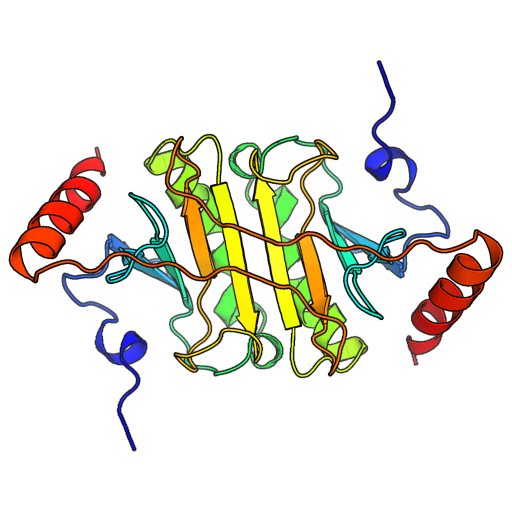578 1 98.56 96 CYS A CA 1
ATOM 771 C C . CYS A 1 96 ? -8.555 -12.125 5.82 1 98.56 96 CYS A C 1
ATOM 773 O O . CYS A 1 96 ? -9.734 -12.023 5.473 1 98.56 96 CYS A O 1
ATOM 775 N N . HIS A 1 97 ? -8.055 -13.164 6.387 1 96.5 97 HIS A N 1
ATOM 776 C CA . HIS A 1 97 ? -8.867 -14.297 6.832 1 96.5 97 HIS A CA 1
ATOM 777 C C . HIS A 1 97 ? -8.883 -14.391 8.352 1 96.5 97 HIS A C 1
ATOM 779 O O . HIS A 1 97 ? -8.281 -13.562 9.039 1 96.5 97 HIS A O 1
ATOM 785 N N . GLU A 1 98 ? -9.633 -15.289 8.859 1 91.94 98 GLU A N 1
ATOM 786 C CA . GLU A 1 98 ? -9.82 -15.406 10.305 1 91.94 98 GLU A CA 1
ATOM 787 C C . GLU A 1 98 ? -8.484 -15.602 11.023 1 91.94 98 GLU A C 1
ATOM 789 O O . GLU A 1 98 ? -8.211 -14.93 12.016 1 91.94 98 GLU A O 1
ATOM 794 N N . THR A 1 99 ? -7.582 -16.422 10.523 1 91.69 99 THR A N 1
ATOM 795 C CA . THR A 1 99 ? -6.34 -16.734 11.219 1 91.69 99 THR A CA 1
ATOM 796 C C . THR A 1 99 ? -5.137 -16.203 10.438 1 91.69 99 THR A C 1
ATOM 798 O O . THR A 1 99 ? -4.035 -16.109 10.984 1 91.69 99 THR A O 1
ATOM 801 N N . GLU A 1 100 ? -5.289 -15.953 9.203 1 95.88 100 GLU A N 1
ATOM 802 C CA . GLU A 1 100 ? -4.227 -15.477 8.328 1 95.88 100 GLU A CA 1
ATOM 803 C C . GLU A 1 100 ? -4.52 -14.062 7.816 1 95.88 100 GLU A C 1
ATOM 805 O O . GLU A 1 100 ? -5.57 -13.82 7.219 1 95.88 100 GLU A O 1
ATOM 810 N N . ARG A 1 101 ? -3.617 -13.156 8.039 1 98 101 ARG A N 1
ATOM 811 C CA . ARG A 1 101 ? -3.766 -11.758 7.672 1 98 101 ARG A CA 1
ATOM 812 C C . ARG A 1 101 ? -2.457 -10.992 7.875 1 98 101 ARG A C 1
ATOM 814 O O . ARG A 1 101 ? -1.505 -11.531 8.445 1 98 101 ARG A O 1
ATOM 821 N N . LEU A 1 102 ? -2.389 -9.859 7.348 1 98.62 102 LEU A N 1
ATOM 822 C CA . LEU A 1 102 ? -1.292 -8.969 7.711 1 98.62 102 LEU A CA 1
ATOM 823 C C . LEU A 1 102 ? -1.391 -8.555 9.18 1 98.62 102 LEU A C 1
ATOM 825 O O . LEU A 1 102 ? -2.445 -8.109 9.625 1 98.62 102 LEU A O 1
ATOM 829 N N . LYS A 1 103 ? -0.347 -8.781 9.922 1 97.94 103 LYS A N 1
ATOM 830 C CA . LYS A 1 103 ? -0.325 -8.438 11.344 1 97.94 103 LYS A CA 1
ATOM 831 C C . LYS A 1 103 ? 0.597 -7.254 11.609 1 97.94 103 LYS A C 1
ATOM 833 O O . LYS A 1 103 ? 1.803 -7.328 11.359 1 97.94 103 LYS A O 1
ATOM 838 N N . ILE A 1 104 ? 0.022 -6.227 12.125 1 98 104 ILE A N 1
ATOM 839 C CA . ILE A 1 104 ? 0.746 -4.98 12.344 1 98 104 ILE A CA 1
ATOM 840 C C . ILE A 1 104 ? 0.657 -4.59 13.82 1 98 104 ILE A C 1
ATOM 842 O O . ILE A 1 104 ? -0.406 -4.695 14.438 1 98 104 ILE A O 1
ATOM 846 N N . GLU A 1 105 ? 1.771 -4.266 14.375 1 96.75 105 GLU A N 1
ATOM 847 C CA . GLU A 1 105 ? 1.757 -3.576 15.656 1 96.75 105 GLU A CA 1
ATOM 848 C C . GLU A 1 105 ? 1.53 -2.078 15.477 1 96.75 105 GLU A C 1
ATOM 850 O O . GLU A 1 105 ? 2.443 -1.35 15.086 1 96.75 105 GLU A O 1
ATOM 855 N N . TRP A 1 106 ? 0.377 -1.664 15.758 1 96.25 106 TRP A N 1
ATOM 856 C CA . TRP A 1 106 ? -0.017 -0.279 15.523 1 96.25 106 TRP A CA 1
ATOM 857 C C . TRP A 1 106 ? 0.257 0.58 16.75 1 96.25 106 TRP A C 1
ATOM 859 O O . TRP A 1 106 ? -0.546 0.61 17.688 1 96.25 106 TRP A O 1
ATOM 869 N N . SER A 1 107 ? 1.377 1.176 16.828 1 93.19 107 SER A N 1
ATOM 870 C CA . SER A 1 107 ? 1.765 2.037 17.938 1 93.19 107 SER A CA 1
ATOM 871 C C . SER A 1 107 ? 1.914 3.486 17.484 1 93.19 107 SER A C 1
ATOM 873 O O . SER A 1 107 ? 2.998 3.908 17.078 1 93.19 107 SER A O 1
ATOM 875 N N . SER A 1 108 ? 0.897 4.289 17.594 1 94.31 108 SER A N 1
ATOM 876 C CA . SER A 1 108 ? 0.931 5.672 17.141 1 94.31 108 SER A CA 1
ATOM 877 C C . SER A 1 108 ? 1.3 6.621 18.281 1 94.31 108 SER A C 1
ATOM 879 O O . SER A 1 108 ? 1.141 6.277 19.453 1 94.31 108 SER A O 1
ATOM 881 N N . LYS A 1 109 ? 1.812 7.73 17.938 1 92.44 109 LYS A N 1
ATOM 882 C CA . LYS A 1 109 ? 2.137 8.789 18.875 1 92.44 109 LYS A CA 1
ATOM 883 C C . LYS A 1 109 ? 0.96 9.75 19.062 1 92.44 109 LYS A C 1
ATOM 885 O O . LYS A 1 109 ? 0.221 10.016 18.109 1 92.44 109 LYS A O 1
ATOM 890 N N . LYS A 1 110 ? 0.903 10.18 20.281 1 89.62 110 LYS A N 1
ATOM 891 C CA . LYS A 1 110 ? -0.079 11.219 20.562 1 89.62 110 LYS A CA 1
ATOM 892 C C . LYS A 1 110 ? 0.571 12.602 20.578 1 89.62 110 LYS A C 1
ATOM 894 O O . LYS A 1 110 ? 1.659 12.781 21.125 1 89.62 110 LYS A O 1
ATOM 899 N N . MET A 1 111 ? -0.111 13.453 19.797 1 92.69 111 MET A N 1
ATOM 900 C CA . MET A 1 111 ? 0.383 14.82 19.75 1 92.69 111 MET A CA 1
ATOM 901 C C . MET A 1 111 ? -0.677 15.797 20.266 1 92.69 111 MET A C 1
ATOM 903 O O . MET A 1 111 ? -1.866 15.625 20 1 92.69 111 MET A O 1
ATOM 907 N N . THR A 1 112 ? -0.106 16.797 21.016 1 94.31 112 THR A N 1
ATOM 908 C CA . THR A 1 112 ? -0.996 17.906 21.344 1 94.31 112 THR A CA 1
ATOM 909 C C . THR A 1 112 ? -1.277 18.766 20.109 1 94.31 112 THR A C 1
ATOM 911 O O . THR A 1 112 ? -0.589 18.641 19.094 1 94.31 112 THR A O 1
ATOM 914 N N . ASP A 1 113 ? -2.373 19.547 20.203 1 94.88 113 ASP A N 1
ATOM 915 C CA . ASP A 1 113 ? -2.682 20.438 19.094 1 94.88 113 ASP A CA 1
ATOM 916 C C . ASP A 1 113 ? -1.487 21.328 18.75 1 94.88 113 ASP A C 1
ATOM 918 O O . ASP A 1 113 ? -1.194 21.562 17.578 1 94.88 113 ASP A O 1
ATOM 922 N N . ALA A 1 114 ? -0.854 21.812 19.797 1 95.81 114 ALA A N 1
ATOM 923 C CA . ALA A 1 114 ? 0.3 22.688 19.594 1 95.81 114 ALA A CA 1
ATOM 924 C C . ALA A 1 114 ? 1.438 21.938 18.906 1 95.81 114 ALA A C 1
ATOM 926 O O . ALA A 1 114 ? 2.068 22.453 17.984 1 95.81 114 ALA A O 1
ATOM 927 N N . GLU A 1 115 ? 1.712 20.75 19.359 1 94.19 115 GLU A N 1
ATOM 928 C CA . GLU A 1 115 ? 2.754 19.906 18.766 1 94.19 115 GLU A CA 1
ATOM 929 C C . GLU A 1 115 ? 2.441 19.609 17.297 1 94.19 115 GLU A C 1
ATOM 931 O O . GLU A 1 115 ? 3.328 19.656 16.453 1 94.19 115 GLU A O 1
ATOM 936 N N . TYR A 1 116 ? 1.211 19.344 17.031 1 95.56 116 TYR A N 1
ATOM 937 C CA . TYR A 1 116 ? 0.8 19.016 15.664 1 95.56 116 TYR A CA 1
ATOM 938 C C . TYR A 1 116 ? 0.941 20.234 14.75 1 95.56 116 TYR A C 1
ATOM 940 O O . TYR A 1 116 ? 1.354 20.094 13.594 1 95.56 116 TYR A O 1
ATOM 948 N N . SER A 1 117 ? 0.535 21.344 15.227 1 94.81 117 SER A N 1
ATOM 949 C CA . SER A 1 117 ? 0.646 22.562 14.438 1 94.81 117 SER A CA 1
ATOM 950 C C . SER A 1 117 ? 2.092 22.844 14.031 1 94.81 117 SER A C 1
ATOM 952 O O . SER A 1 117 ? 2.363 23.203 12.891 1 94.81 117 SER A O 1
ATOM 954 N N . GLU A 1 118 ? 2.982 22.656 14.992 1 93.75 118 GLU A N 1
ATOM 955 C CA . GLU A 1 118 ? 4.398 22.844 14.695 1 93.75 118 GLU A CA 1
ATOM 956 C C . GLU A 1 118 ? 4.887 21.812 13.688 1 93.75 118 GLU A C 1
ATOM 958 O O . GLU A 1 118 ? 5.637 22.141 12.766 1 93.75 118 GLU A O 1
ATOM 963 N N . TYR A 1 119 ? 4.508 20.656 13.992 1 92.38 119 TYR A N 1
ATOM 964 C CA . TYR A 1 119 ? 4.836 19.547 13.109 1 92.38 119 TYR A CA 1
ATOM 965 C C . TYR A 1 119 ? 4.352 19.812 11.688 1 92.38 119 TYR A C 1
ATOM 967 O O . TYR A 1 119 ? 5.117 19.672 10.727 1 92.38 119 TYR A O 1
ATOM 975 N N . HIS A 1 120 ? 3.131 20.25 11.523 1 95.56 120 HIS A N 1
ATOM 976 C CA . HIS A 1 120 ? 2.506 20.562 10.242 1 95.56 120 HIS A CA 1
ATOM 977 C C . HIS A 1 120 ? 3.229 21.703 9.539 1 95.56 120 HIS A C 1
ATOM 979 O O . HIS A 1 120 ? 3.443 21.656 8.328 1 95.56 120 HIS A O 1
ATOM 985 N N . GLN A 1 121 ? 3.633 22.688 10.242 1 94.5 121 GLN A N 1
ATOM 986 C CA . GLN A 1 121 ? 4.336 23.828 9.68 1 94.5 121 GLN A CA 1
ATOM 987 C C . GLN A 1 121 ? 5.68 23.422 9.086 1 94.5 121 GLN A C 1
ATOM 989 O O . GLN A 1 121 ? 6.086 23.922 8.039 1 94.5 121 GLN A O 1
ATOM 994 N N . GLN A 1 122 ? 6.32 22.547 9.773 1 93.56 122 GLN A N 1
ATOM 995 C CA . GLN A 1 122 ? 7.598 22.047 9.289 1 93.56 122 GLN A CA 1
ATOM 996 C C . GLN A 1 122 ? 7.445 21.391 7.914 1 93.56 122 GLN A C 1
ATOM 998 O O . GLN A 1 122 ? 8.289 21.562 7.035 1 93.56 122 GLN A O 1
ATOM 1003 N N . TYR A 1 123 ? 6.359 20.719 7.715 1 94.81 123 TYR A N 1
ATOM 1004 C CA . TYR A 1 123 ? 6.164 19.984 6.473 1 94.81 123 TYR A CA 1
ATOM 1005 C C . TYR A 1 123 ? 5.52 20.859 5.406 1 94.81 123 TYR A C 1
ATOM 1007 O O . TYR A 1 123 ? 5.625 20.578 4.211 1 94.81 123 TYR A O 1
ATOM 1015 N N . GLN A 1 124 ? 4.828 21.875 5.871 1 91.56 124 GLN A N 1
ATOM 1016 C CA . GLN A 1 124 ? 4.301 22.844 4.91 1 91.56 124 GLN A CA 1
ATOM 1017 C C . GLN A 1 124 ? 5.422 23.656 4.277 1 91.56 124 GLN A C 1
ATOM 1019 O O . GLN A 1 124 ? 5.363 23.984 3.09 1 91.56 124 GLN A O 1
ATOM 1024 N N . GLN A 1 125 ? 6.398 23.969 5.102 1 84.19 125 GLN A N 1
ATOM 1025 C CA . GLN A 1 125 ? 7.504 24.828 4.676 1 84.19 125 GLN A CA 1
ATOM 1026 C C . GLN A 1 125 ? 8.508 24.047 3.84 1 84.19 125 GLN A C 1
ATOM 1028 O O . GLN A 1 125 ? 9.266 24.625 3.062 1 84.19 125 GLN A O 1
ATOM 1033 N N . CYS A 1 126 ? 8.617 22.688 4.168 1 68.19 126 CYS A N 1
ATOM 1034 C CA . CYS A 1 126 ? 9.562 21.922 3.369 1 68.19 126 CYS A CA 1
ATOM 1035 C C . CYS A 1 126 ? 9.258 22.047 1.883 1 68.19 126 CYS A C 1
ATOM 1037 O O . CYS A 1 126 ? 9.922 21.422 1.051 1 68.19 126 CYS A O 1
ATOM 1039 N N . GLN A 1 127 ? 8.227 22.812 1.424 1 53.97 127 GLN A N 1
ATOM 1040 C CA . GLN A 1 127 ? 7.84 22.984 0.025 1 53.97 127 GLN A CA 1
ATOM 1041 C C . GLN A 1 127 ? 9.062 23.172 -0.864 1 53.97 127 GLN A C 1
ATOM 1043 O O . GLN A 1 127 ? 9.086 22.703 -2.008 1 53.97 127 GLN A O 1
ATOM 1048 N N . GLN A 1 128 ? 10.023 24.266 -0.44 1 39.81 128 GLN A N 1
ATOM 1049 C CA . GLN A 1 128 ? 10.875 24.906 -1.43 1 39.81 128 GLN A CA 1
ATOM 1050 C C . GLN A 1 128 ? 12.148 24.109 -1.675 1 39.81 128 GLN A C 1
ATOM 1052 O O . GLN A 1 128 ? 12.75 23.594 -0.733 1 39.81 128 GLN A O 1
ATOM 1057 N N . MET B 1 1 ? -25.688 11.375 10.328 1 43.62 1 MET B N 1
ATOM 1058 C CA . MET B 1 1 ? -24.781 10.469 9.641 1 43.62 1 MET B CA 1
ATOM 1059 C C . MET B 1 1 ? -23.328 10.875 9.867 1 43.62 1 MET B C 1
ATOM 1061 O O . MET B 1 1 ? -22.969 12.039 9.672 1 43.62 1 MET B O 1
ATOM 1065 N N . SER B 1 2 ? -22.609 10.367 10.852 1 57.53 2 SER B N 1
ATOM 1066 C CA . SER B 1 2 ? -21.375 10.953 11.375 1 57.53 2 SER B CA 1
ATOM 1067 C C . SER B 1 2 ? -20.438 11.352 10.25 1 57.53 2 SER B C 1
ATOM 1069 O O . SER B 1 2 ? -20.266 10.609 9.281 1 57.53 2 SER B O 1
ATOM 1071 N N . SER B 1 3 ? -20.25 12.625 10.016 1 88.31 3 SER B N 1
ATOM 1072 C CA . SER B 1 3 ? -19.531 13.266 8.922 1 88.31 3 SER B CA 1
ATOM 1073 C C . SER B 1 3 ? -18.125 12.711 8.781 1 88.31 3 SER B C 1
ATOM 1075 O O . SER B 1 3 ? -17.547 12.227 9.758 1 88.31 3 SER B O 1
ATOM 1077 N N . CYS B 1 4 ? -17.656 12.219 7.707 1 95.12 4 CYS B N 1
ATOM 1078 C CA . CYS B 1 4 ? -16.328 11.719 7.418 1 95.12 4 CYS B CA 1
ATOM 1079 C C . CYS B 1 4 ? -15.273 12.797 7.637 1 95.12 4 CYS B C 1
ATOM 1081 O O . CYS B 1 4 ? -15.336 13.859 7.016 1 95.12 4 CYS B O 1
ATOM 1083 N N . VAL B 1 5 ? -14.352 12.555 8.562 1 95.19 5 VAL B N 1
ATOM 1084 C CA . VAL B 1 5 ? -13.328 13.523 8.922 1 95.19 5 VAL B CA 1
ATOM 1085 C C . VAL B 1 5 ? -12.516 13.906 7.691 1 95.19 5 VAL B C 1
ATOM 1087 O O . VAL B 1 5 ? -12.164 15.078 7.512 1 95.19 5 VAL B O 1
ATOM 1090 N N . PHE B 1 6 ? -12.25 12.992 6.824 1 97.44 6 PHE B N 1
ATOM 1091 C CA . PHE B 1 6 ? -11.445 13.289 5.648 1 97.44 6 PHE B CA 1
ATOM 1092 C C . PHE B 1 6 ? -12.211 14.172 4.672 1 97.44 6 PHE B C 1
ATOM 1094 O O . PHE B 1 6 ? -11.648 15.094 4.082 1 97.44 6 PHE B O 1
ATOM 1101 N N . CYS B 1 7 ? -13.508 13.891 4.496 1 97.19 7 CYS B N 1
ATOM 1102 C CA . CYS B 1 7 ? -14.312 14.703 3.59 1 97.19 7 CYS B CA 1
ATOM 1103 C C . CYS B 1 7 ? -14.352 16.156 4.043 1 97.19 7 CYS B C 1
ATOM 1105 O O . CYS B 1 7 ? -14.359 17.062 3.213 1 97.19 7 CYS B O 1
ATOM 1107 N N . SER B 1 8 ? -14.32 16.328 5.309 1 96.44 8 SER B N 1
ATOM 1108 C CA . SER B 1 8 ? -14.469 17.672 5.852 1 96.44 8 SER B CA 1
ATOM 1109 C C . SER B 1 8 ? -13.172 18.469 5.723 1 96.44 8 SER B C 1
ATOM 1111 O O . SER B 1 8 ? -13.18 19.688 5.82 1 96.44 8 SER B O 1
ATOM 1113 N N . LEU B 1 9 ? -12.078 17.781 5.484 1 95.81 9 LEU B N 1
ATOM 1114 C CA . LEU B 1 9 ? -10.773 18.438 5.488 1 95.81 9 LEU B CA 1
ATOM 1115 C C . LEU B 1 9 ? -10.367 18.844 4.074 1 95.81 9 LEU B C 1
ATOM 1117 O O . LEU B 1 9 ? -9.383 19.562 3.893 1 95.81 9 LEU B O 1
ATOM 1121 N N . ILE B 1 10 ? -11.172 18.391 3.086 1 94.75 10 ILE B N 1
ATOM 1122 C CA . ILE B 1 10 ? -10.828 18.734 1.709 1 94.75 10 ILE B CA 1
ATOM 1123 C C . ILE B 1 10 ? -10.797 20.25 1.545 1 94.75 10 ILE B C 1
ATOM 1125 O O . ILE B 1 10 ? -11.75 20.953 1.928 1 94.75 10 ILE B O 1
ATOM 1129 N N . GLY B 1 11 ? -9.719 20.812 1.061 1 93.5 11 GLY B N 1
ATOM 1130 C CA . GLY B 1 11 ? -9.602 22.234 0.793 1 93.5 11 GLY B CA 1
ATOM 1131 C C . GLY B 1 11 ? -9.266 23.047 2.029 1 93.5 11 GLY B C 1
ATOM 1132 O O . GLY B 1 11 ? -9.125 24.266 1.954 1 93.5 11 GLY B O 1
ATOM 1133 N N . SER B 1 12 ? -9.055 22.406 3.137 1 95.75 12 SER B N 1
ATOM 1134 C CA . SER B 1 12 ? -8.75 23.109 4.371 1 95.75 12 SER B CA 1
ATOM 1135 C C . SER B 1 12 ? -7.258 23.422 4.473 1 95.75 12 SER B C 1
ATOM 1137 O O . SER B 1 12 ? -6.465 22.953 3.66 1 95.75 12 SER B O 1
ATOM 1139 N N . SER B 1 13 ? -6.875 24.172 5.434 1 94.62 13 SER B N 1
ATOM 1140 C CA . SER B 1 13 ? -5.492 24.578 5.637 1 94.62 13 SER B CA 1
ATOM 1141 C C . SER B 1 13 ? -4.637 23.406 6.125 1 94.62 13 SER B C 1
ATOM 1143 O O . SER B 1 13 ? -3.406 23.484 6.109 1 94.62 13 SER B O 1
ATOM 1145 N N . SER B 1 14 ? -5.27 22.328 6.551 1 95.06 14 SER B N 1
ATOM 1146 C CA . SER B 1 14 ? -4.535 21.156 7.039 1 95.06 14 SER B CA 1
ATOM 1147 C C . SER B 1 14 ? -3.936 20.359 5.887 1 95.06 14 SER B C 1
ATOM 1149 O O . SER B 1 14 ? -3.055 19.516 6.098 1 95.06 14 SER B O 1
ATOM 1151 N N . VAL B 1 15 ? -4.465 20.609 4.699 1 97.56 15 VAL B N 1
ATOM 1152 C CA . VAL B 1 15 ? -4.02 19.859 3.523 1 97.56 15 VAL B CA 1
ATOM 1153 C C . VAL B 1 15 ? -2.637 20.344 3.096 1 97.56 15 VAL B C 1
ATOM 1155 O O . VAL B 1 15 ? -2.42 21.547 2.922 1 97.56 15 VAL B O 1
ATOM 1158 N N . LEU B 1 16 ? -1.715 19.375 2.949 1 97.5 16 LEU B N 1
ATOM 1159 C CA . LEU B 1 16 ? -0.344 19.688 2.562 1 97.5 16 LEU B CA 1
ATOM 1160 C C . LEU B 1 16 ? -0.224 19.812 1.047 1 97.5 16 LEU B C 1
ATOM 1162 O O . LEU B 1 16 ? 0.635 20.547 0.546 1 97.5 16 LEU B O 1
ATOM 1166 N N . TYR B 1 17 ? -0.947 19.047 0.376 1 97.69 17 TYR B N 1
ATOM 1167 C CA . TYR B 1 17 ? -0.913 18.984 -1.08 1 97.69 17 TYR B CA 1
ATOM 1168 C C . TYR B 1 17 ? -2.244 18.484 -1.634 1 97.69 17 TYR B C 1
ATOM 1170 O O . TYR B 1 17 ? -2.896 17.625 -1.028 1 97.69 17 TYR B O 1
ATOM 1178 N N . GLU B 1 18 ? -2.617 19.078 -2.754 1 97.5 18 GLU B N 1
ATOM 1179 C CA . GLU B 1 18 ? -3.85 18.672 -3.418 1 97.5 18 GLU B CA 1
ATOM 1180 C C . GLU B 1 18 ? -3.621 18.438 -4.906 1 97.5 18 GLU B C 1
ATOM 1182 O O . GLU B 1 18 ? -3.018 19.266 -5.59 1 97.5 18 GLU B O 1
ATOM 1187 N N . SER B 1 19 ? -4 17.297 -5.348 1 97.81 19 SER B N 1
ATOM 1188 C CA . SER B 1 19 ? -4.035 16.953 -6.766 1 97.81 19 SER B CA 1
ATOM 1189 C C . SER B 1 19 ? -5.465 16.938 -7.297 1 97.81 19 SER B C 1
ATOM 1191 O O . SER B 1 19 ? -6.406 17.266 -6.566 1 97.81 19 SER B O 1
ATOM 1193 N N . PRO B 1 20 ? -5.668 16.672 -8.562 1 97.94 20 PRO B N 1
ATOM 1194 C CA . PRO B 1 20 ? -7.027 16.625 -9.102 1 97.94 20 PRO B CA 1
ATOM 1195 C C . PRO B 1 20 ? -7.918 15.609 -8.406 1 97.94 20 PRO B C 1
ATOM 1197 O O . PRO B 1 20 ? -9.094 15.883 -8.156 1 97.94 20 PRO B O 1
ATOM 1200 N N . HIS B 1 21 ? -7.344 14.5 -7.93 1 98.38 21 HIS B N 1
ATOM 1201 C CA . HIS B 1 21 ? -8.211 13.438 -7.445 1 98.38 21 HIS B CA 1
ATOM 1202 C C . HIS B 1 21 ? -7.879 13.07 -6 1 98.38 21 HIS B C 1
ATOM 1204 O O . HIS B 1 21 ? -8.57 12.25 -5.391 1 98.38 21 HIS B O 1
ATOM 1210 N N . SER B 1 22 ? -6.824 13.656 -5.406 1 98.62 22 SER B N 1
ATOM 1211 C CA . SER B 1 22 ? -6.406 13.25 -4.07 1 98.62 22 SER B CA 1
ATOM 1212 C C . SER B 1 22 ? -5.859 14.43 -3.275 1 98.62 22 SER B C 1
ATOM 1214 O O . SER B 1 22 ? -5.695 15.531 -3.818 1 98.62 22 SER B O 1
ATOM 1216 N N . PHE B 1 23 ? -5.68 14.234 -2.031 1 98.69 23 PHE B N 1
ATOM 1217 C CA . PHE B 1 23 ? -5.043 15.227 -1.168 1 98.69 23 PHE B CA 1
ATOM 1218 C C . PHE B 1 23 ? -4.211 14.547 -0.087 1 98.69 23 PHE B C 1
ATOM 1220 O O . PHE B 1 23 ? -4.328 13.336 0.124 1 98.69 23 PHE B O 1
ATOM 1227 N N . VAL B 1 24 ? -3.283 15.344 0.52 1 98.81 24 VAL B N 1
ATOM 1228 C CA . VAL B 1 24 ? -2.305 14.789 1.446 1 98.81 24 VAL B CA 1
ATOM 1229 C C . VAL B 1 24 ? -2.428 15.477 2.805 1 98.81 24 VAL B C 1
ATOM 1231 O O . VAL B 1 24 ? -2.541 16.703 2.879 1 98.81 24 VAL B O 1
ATOM 1234 N N . LEU B 1 25 ? -2.439 14.688 3.82 1 98.44 25 LEU B N 1
ATOM 1235 C CA . LEU B 1 25 ? -2.432 15.172 5.199 1 98.44 25 LEU B CA 1
ATOM 1236 C C . LEU B 1 25 ? -1.236 14.609 5.961 1 98.44 25 LEU B C 1
ATOM 1238 O O . LEU B 1 25 ? -0.727 13.539 5.629 1 98.44 25 LEU B O 1
ATOM 1242 N N . LEU B 1 26 ? -0.807 15.367 6.93 1 97.88 26 LEU B N 1
ATOM 1243 C CA . LEU B 1 26 ? 0.041 14.812 7.977 1 97.88 26 LEU B CA 1
ATOM 1244 C C . LEU B 1 26 ? -0.793 14.055 9.008 1 97.88 26 LEU B C 1
ATOM 1246 O O . LEU B 1 26 ? -1.771 14.594 9.531 1 97.88 26 LEU B O 1
ATOM 1250 N N . ASP B 1 27 ? -0.438 12.844 9.25 1 97.94 27 ASP B N 1
ATOM 1251 C CA . ASP B 1 27 ? -1.246 12.062 10.18 1 97.94 27 ASP B CA 1
ATOM 1252 C C . ASP B 1 27 ? -1.161 12.633 11.594 1 97.94 27 ASP B C 1
ATOM 1254 O O . ASP B 1 27 ? -0.07 12.93 12.086 1 97.94 27 ASP B O 1
ATOM 1258 N N . ARG B 1 28 ? -2.221 12.758 12.188 1 95 28 ARG B N 1
ATOM 1259 C CA . ARG B 1 28 ? -2.326 13.305 13.539 1 95 28 ARG B CA 1
ATOM 1260 C C . ARG B 1 28 ? -1.77 12.328 14.57 1 95 28 ARG B C 1
ATOM 1262 O O . ARG B 1 28 ? -1.269 12.742 15.617 1 95 28 ARG B O 1
ATOM 1269 N N . PHE B 1 29 ? -1.887 11.055 14.352 1 96.81 29 PHE B N 1
ATOM 1270 C CA . PHE B 1 29 ? -1.4 9.984 15.219 1 96.81 29 PHE B CA 1
ATOM 1271 C C . PHE B 1 29 ? -0.36 9.141 14.492 1 96.81 29 PHE B C 1
ATOM 1273 O O . PHE B 1 29 ? -0.572 7.945 14.266 1 96.81 29 PHE B O 1
ATOM 1280 N N . PRO B 1 30 ? 0.77 9.719 14.289 1 97.81 30 PRO B N 1
ATOM 1281 C CA . PRO B 1 30 ? 1.739 9.102 13.383 1 97.81 30 PRO B CA 1
ATOM 1282 C C . PRO B 1 30 ? 2.41 7.871 13.984 1 97.81 30 PRO B C 1
ATOM 1284 O O . PRO B 1 30 ? 2.656 7.824 15.188 1 97.81 30 PRO B O 1
ATOM 1287 N N . LEU B 1 31 ? 2.639 6.887 13.086 1 98.25 31 LEU B N 1
ATOM 1288 C CA . LEU B 1 31 ? 3.447 5.73 13.461 1 98.25 31 LEU B CA 1
ATOM 1289 C C . LEU B 1 31 ? 4.93 6.086 13.469 1 98.25 31 LEU B C 1
ATOM 1291 O O . LEU B 1 31 ? 5.73 5.398 14.109 1 98.25 31 LEU B O 1
ATOM 1295 N N . SER B 1 32 ? 5.273 7.105 12.695 1 97.88 32 SER B N 1
ATOM 1296 C CA . SER B 1 32 ? 6.625 7.645 12.562 1 97.88 32 SER B CA 1
ATOM 1297 C C . SER B 1 32 ? 6.594 9.117 12.156 1 97.88 32 SER B C 1
ATOM 1299 O O . SER B 1 32 ? 5.613 9.586 11.578 1 97.88 32 SER B O 1
ATOM 1301 N N . SER B 1 33 ? 7.719 9.82 12.508 1 95.88 33 SER B N 1
ATOM 1302 C CA . SER B 1 33 ? 7.812 11.211 12.094 1 95.88 33 SER B CA 1
ATOM 1303 C C . SER B 1 33 ? 7.727 11.352 10.57 1 95.88 33 SER B C 1
ATOM 1305 O O . SER B 1 33 ? 8.438 10.656 9.844 1 95.88 33 SER B O 1
ATOM 1307 N N . GLY B 1 34 ? 6.797 12.133 10.086 1 97.12 34 GLY B N 1
ATOM 1308 C CA . GLY B 1 34 ? 6.617 12.352 8.656 1 97.12 34 GLY B CA 1
ATOM 1309 C C . GLY B 1 34 ? 5.535 11.469 8.055 1 97.12 34 GLY B C 1
ATOM 1310 O O . GLY B 1 34 ? 5.293 11.516 6.848 1 97.12 34 GLY B O 1
ATOM 1311 N N . HIS B 1 35 ? 4.805 10.688 8.898 1 98.69 35 HIS B N 1
ATOM 1312 C CA . HIS B 1 35 ? 3.73 9.812 8.445 1 98.69 35 HIS B CA 1
ATOM 1313 C C . HIS B 1 35 ? 2.635 10.602 7.738 1 98.69 35 HIS B C 1
ATOM 1315 O O . HIS B 1 35 ? 1.96 11.422 8.359 1 98.69 35 HIS B O 1
ATOM 1321 N N . LEU B 1 36 ? 2.488 10.32 6.469 1 98.81 36 LEU B N 1
ATOM 1322 C CA . LEU B 1 36 ? 1.52 11.031 5.637 1 98.81 36 LEU B CA 1
ATOM 1323 C C . LEU B 1 36 ? 0.332 10.133 5.309 1 98.81 36 LEU B C 1
ATOM 1325 O O . LEU B 1 36 ? 0.458 8.906 5.301 1 98.81 36 LEU B O 1
ATOM 1329 N N . LEU B 1 37 ? -0.781 10.797 5.051 1 98.88 37 LEU B N 1
ATOM 1330 C CA . LEU B 1 37 ? -1.958 10.164 4.465 1 98.88 37 LEU B CA 1
ATOM 1331 C C . LEU B 1 37 ? -2.244 10.727 3.076 1 98.88 37 LEU B C 1
ATOM 1333 O O . LEU B 1 37 ? -2.338 11.945 2.904 1 98.88 37 LEU B O 1
ATOM 1337 N N . VAL B 1 38 ? -2.273 9.883 2.1 1 98.94 38 VAL B N 1
ATOM 1338 C CA . VAL B 1 38 ? -2.738 10.234 0.762 1 98.94 38 VAL B CA 1
ATOM 1339 C C . VAL B 1 38 ? -4.152 9.703 0.551 1 98.94 38 VAL B C 1
ATOM 1341 O O . VAL B 1 38 ? -4.395 8.492 0.657 1 98.94 38 VAL B O 1
ATOM 1344 N N . ILE B 1 39 ? -5.105 10.578 0.197 1 98.94 39 ILE B N 1
ATOM 1345 C CA . ILE B 1 39 ? -6.527 10.266 0.31 1 98.94 39 ILE B CA 1
ATOM 1346 C C . ILE B 1 39 ? -7.242 10.648 -0.984 1 98.94 39 ILE B C 1
ATOM 1348 O O . ILE B 1 39 ? -7.133 11.789 -1.448 1 98.94 39 ILE B O 1
ATOM 1352 N N . PRO B 1 40 ? -7.953 9.688 -1.618 1 98.88 40 PRO B N 1
ATOM 1353 C CA . PRO B 1 40 ? -8.812 10.094 -2.734 1 98.88 40 PRO B CA 1
ATOM 1354 C C . PRO B 1 40 ? -9.93 11.047 -2.303 1 98.88 40 PRO B C 1
ATOM 1356 O O . PRO B 1 40 ? -10.484 10.891 -1.214 1 98.88 40 PRO B O 1
ATOM 1359 N N . LYS B 1 41 ? -10.25 11.969 -3.119 1 98.38 41 LYS B N 1
ATOM 1360 C CA . LYS B 1 41 ? -11.266 12.961 -2.785 1 98.38 41 LYS B CA 1
ATOM 1361 C C . LYS B 1 41 ? -12.648 12.328 -2.715 1 98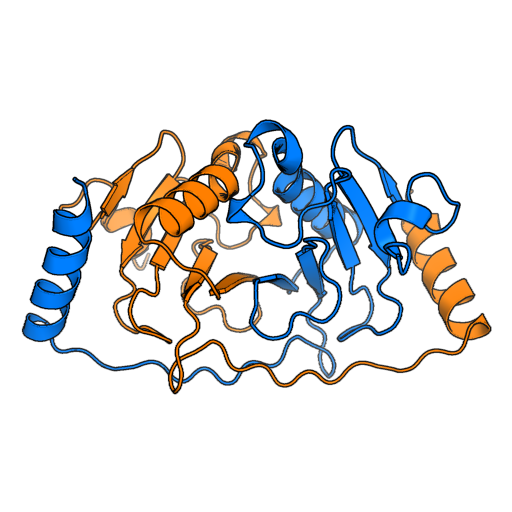.38 41 LYS B C 1
ATOM 1363 O O . LYS B 1 41 ? -13.492 12.742 -1.911 1 98.38 41 LYS B O 1
ATOM 1368 N N . VAL B 1 42 ? -12.867 11.336 -3.564 1 98.5 42 VAL B N 1
ATOM 1369 C CA . VAL B 1 42 ? -14.133 10.609 -3.535 1 98.5 42 VAL B CA 1
ATOM 1370 C C . VAL B 1 42 ? -14.172 9.68 -2.326 1 98.5 42 VAL B C 1
ATOM 1372 O O . VAL B 1 42 ? -13.188 9 -2.031 1 98.5 42 VAL B O 1
ATOM 1375 N N . HIS B 1 43 ? -15.281 9.688 -1.644 1 98.56 43 HIS B N 1
ATOM 1376 C CA . HIS B 1 43 ? -15.445 8.906 -0.427 1 98.56 43 HIS B CA 1
ATOM 1377 C C . HIS B 1 43 ? -15.984 7.512 -0.74 1 98.56 43 HIS B C 1
ATOM 1379 O O . HIS B 1 43 ? -17.125 7.371 -1.191 1 98.56 43 HIS B O 1
ATOM 1385 N N . HIS B 1 44 ? -15.203 6.504 -0.515 1 98.56 44 HIS B N 1
ATOM 1386 C CA . HIS B 1 44 ? -15.609 5.105 -0.431 1 98.56 44 HIS B CA 1
ATOM 1387 C C . HIS B 1 44 ? -14.922 4.398 0.732 1 98.56 44 HIS B C 1
ATOM 1389 O O . HIS B 1 44 ? -13.773 4.699 1.055 1 98.56 44 HIS B O 1
ATOM 1395 N N . PRO B 1 45 ? -15.586 3.482 1.352 1 98.5 45 PRO B N 1
ATOM 1396 C CA . PRO B 1 45 ? -14.984 2.783 2.488 1 98.5 45 PRO B CA 1
ATOM 1397 C C . PRO B 1 45 ? -13.953 1.738 2.061 1 98.5 45 PRO B C 1
ATOM 1399 O O . PRO B 1 45 ? -13.086 1.363 2.85 1 98.5 45 PRO B O 1
ATOM 1402 N N . SER B 1 46 ? -14.117 1.211 0.81 1 98.81 46 SER B N 1
ATOM 1403 C CA . SER B 1 46 ? -13.234 0.141 0.356 1 98.81 46 SER B CA 1
ATOM 1404 C C . SER B 1 46 ? -12.602 0.479 -0.989 1 98.81 46 SER B C 1
ATOM 1406 O O . SER B 1 46 ? -13.258 1.061 -1.859 1 98.81 46 SER B O 1
ATOM 1408 N N . LEU B 1 47 ? -11.398 -0.005 -1.156 1 98.81 47 LEU B N 1
ATOM 1409 C CA . LEU B 1 47 ? -10.641 0.34 -2.354 1 98.81 47 LEU B CA 1
ATOM 1410 C C . LEU B 1 47 ? -11.32 -0.21 -3.604 1 98.81 47 LEU B C 1
ATOM 1412 O O . LEU B 1 47 ? -11.375 0.464 -4.633 1 98.81 47 LEU B O 1
ATOM 1416 N N . HIS B 1 48 ? -11.906 -1.398 -3.492 1 98.69 48 HIS B N 1
ATOM 1417 C CA . HIS B 1 48 ? -12.477 -2.045 -4.668 1 98.69 48 HIS B CA 1
ATOM 1418 C C . HIS B 1 48 ? -13.766 -1.349 -5.109 1 98.69 48 HIS B C 1
ATOM 1420 O O . HIS B 1 48 ? -14.336 -1.696 -6.141 1 98.69 48 HIS B O 1
ATOM 1426 N N . GLU B 1 49 ? -14.195 -0.344 -4.391 1 98.62 49 GLU B N 1
ATOM 1427 C CA . GLU B 1 49 ? -15.391 0.415 -4.762 1 98.62 49 GLU B CA 1
ATOM 1428 C C . GLU B 1 49 ? -15.031 1.582 -5.68 1 98.62 49 GLU B C 1
ATOM 1430 O O . GLU B 1 49 ? -15.922 2.213 -6.262 1 98.62 49 GLU B O 1
ATOM 1435 N N . TYR B 1 50 ? -13.773 1.851 -5.848 1 98.62 50 TYR B N 1
ATOM 1436 C CA . TYR B 1 50 ? -13.344 3.006 -6.625 1 98.62 50 TYR B CA 1
ATOM 1437 C C . TYR B 1 50 ? -13.281 2.668 -8.109 1 98.62 50 TYR B C 1
ATOM 1439 O O . TYR B 1 50 ? -12.945 1.54 -8.484 1 98.62 50 TYR B O 1
ATOM 1447 N N . GLU B 1 51 ? -13.602 3.682 -8.859 1 98.19 51 GLU B N 1
ATOM 1448 C CA . GLU B 1 51 ? -13.266 3.641 -10.281 1 98.19 51 GLU B CA 1
ATOM 1449 C C . GLU B 1 51 ? -11.828 4.09 -10.516 1 98.19 51 GLU B C 1
ATOM 1451 O O . GLU B 1 51 ? -11.273 4.871 -9.734 1 98.19 51 GLU B O 1
ATOM 1456 N N . ASP B 1 52 ? -11.289 3.627 -11.609 1 97.56 52 ASP B N 1
ATOM 1457 C CA . ASP B 1 52 ? -9.883 3.877 -11.898 1 97.56 52 ASP B CA 1
ATOM 1458 C C . ASP B 1 52 ? -9.57 5.371 -11.859 1 97.56 52 ASP B C 1
ATOM 1460 O O . ASP B 1 52 ? -8.562 5.789 -11.281 1 97.56 52 ASP B O 1
ATOM 1464 N N . HIS B 1 53 ? -10.438 6.121 -12.43 1 97.75 53 HIS B N 1
ATOM 1465 C CA . HIS B 1 53 ? -10.141 7.543 -12.562 1 97.75 53 HIS B CA 1
ATOM 1466 C C . HIS B 1 53 ? -10.148 8.234 -11.203 1 97.75 53 HIS B C 1
ATOM 1468 O O . HIS B 1 53 ? -9.469 9.25 -11.016 1 97.75 53 HIS B O 1
ATOM 1474 N N . GLU B 1 54 ? -10.844 7.719 -10.164 1 98.38 54 GLU B N 1
ATOM 1475 C CA . GLU B 1 54 ? -10.969 8.32 -8.844 1 98.38 54 GLU B CA 1
ATOM 1476 C C . GLU B 1 54 ? -9.688 8.164 -8.039 1 98.38 54 GLU B C 1
ATOM 1478 O O . GLU B 1 54 ? -9.461 8.891 -7.07 1 98.38 54 GLU B O 1
ATOM 1483 N N . VAL B 1 55 ? -8.797 7.188 -8.469 1 98.44 55 VAL B N 1
ATOM 1484 C CA . VAL B 1 55 ? -7.582 6.895 -7.715 1 98.44 55 VAL B CA 1
ATOM 1485 C C . VAL B 1 55 ? -6.375 6.949 -8.641 1 98.44 55 VAL B C 1
ATOM 1487 O O . VAL B 1 55 ? -5.312 6.414 -8.32 1 98.44 55 VAL B O 1
ATOM 1490 N N . SER B 1 56 ? -6.504 7.594 -9.766 1 97.56 56 SER B N 1
ATOM 1491 C CA . SER B 1 56 ? -5.527 7.523 -10.844 1 97.56 56 SER B CA 1
ATOM 1492 C C . SER B 1 56 ? -4.215 8.195 -10.445 1 97.56 56 SER B C 1
ATOM 1494 O O . SER B 1 56 ? -3.16 7.883 -11.008 1 97.56 56 SER B O 1
ATOM 1496 N N . ASP B 1 57 ? -4.285 9.102 -9.484 1 98.19 57 ASP B N 1
ATOM 1497 C CA . ASP B 1 57 ? -3.059 9.844 -9.195 1 98.19 57 ASP B CA 1
ATOM 1498 C C . ASP B 1 57 ? -2.523 9.5 -7.805 1 98.19 57 ASP B C 1
ATOM 1500 O O . ASP B 1 57 ? -1.623 10.18 -7.301 1 98.19 57 ASP B O 1
ATOM 1504 N N . ILE B 1 58 ? -3.102 8.492 -7.148 1 98.81 58 ILE B N 1
ATOM 1505 C CA . ILE B 1 58 ? -2.719 8.156 -5.781 1 98.81 58 ILE B CA 1
ATOM 1506 C C . ILE B 1 58 ? -1.231 7.816 -5.734 1 98.81 58 ILE B C 1
ATOM 1508 O O . ILE B 1 58 ? -0.482 8.398 -4.941 1 98.81 58 ILE B O 1
ATOM 1512 N N . LEU B 1 59 ? -0.808 6.887 -6.543 1 98.75 59 LEU B N 1
ATOM 1513 C CA . LEU B 1 59 ? 0.571 6.418 -6.461 1 98.75 59 LEU B CA 1
ATOM 1514 C C . LEU B 1 59 ? 1.543 7.508 -6.895 1 98.75 59 LEU B C 1
ATOM 1516 O O . LEU B 1 59 ? 2.621 7.652 -6.312 1 98.75 59 LEU B O 1
ATOM 1520 N N . SER B 1 60 ? 1.161 8.219 -7.93 1 98.5 60 SER B N 1
ATOM 1521 C CA . SER B 1 60 ? 1.981 9.352 -8.352 1 98.5 60 SER B CA 1
ATOM 1522 C C . SER B 1 60 ? 2.158 10.359 -7.215 1 98.5 60 SER B C 1
ATOM 1524 O O . SER B 1 60 ? 3.244 10.906 -7.031 1 98.5 60 SER B O 1
ATOM 1526 N N . VAL B 1 61 ? 1.125 10.633 -6.473 1 98.75 61 VAL B N 1
ATOM 1527 C CA . VAL B 1 61 ? 1.181 11.555 -5.348 1 98.75 61 VAL B CA 1
ATOM 1528 C C . VAL B 1 61 ? 2.055 10.977 -4.238 1 98.75 61 VAL B C 1
ATOM 1530 O O . VAL B 1 61 ? 2.859 11.688 -3.635 1 98.75 61 VAL B O 1
ATOM 1533 N N . CYS B 1 62 ? 1.953 9.664 -3.975 1 98.88 62 CYS B N 1
ATOM 1534 C CA . CYS B 1 62 ? 2.828 9.023 -2.998 1 98.88 62 CYS B CA 1
ATOM 1535 C C . CYS B 1 62 ? 4.293 9.227 -3.363 1 98.88 62 CYS B C 1
ATOM 1537 O O . CYS B 1 62 ? 5.098 9.641 -2.525 1 98.88 62 CYS B O 1
ATOM 1539 N N . ILE B 1 63 ? 4.602 8.984 -4.613 1 98.81 63 ILE B N 1
ATOM 1540 C CA . ILE B 1 63 ? 5.973 9.094 -5.094 1 98.81 63 ILE B CA 1
ATOM 1541 C C . ILE B 1 63 ? 6.445 10.539 -4.973 1 98.81 63 ILE B C 1
ATOM 1543 O O . ILE B 1 63 ? 7.559 10.805 -4.516 1 98.81 63 ILE B O 1
ATOM 1547 N N . LYS B 1 64 ? 5.578 11.438 -5.34 1 98.38 64 LYS B N 1
ATOM 1548 C CA . LYS B 1 64 ? 5.902 12.859 -5.23 1 98.38 64 LYS B CA 1
ATOM 1549 C C . LYS B 1 64 ? 6.223 13.242 -3.789 1 98.38 64 LYS B C 1
ATOM 1551 O O . LYS B 1 64 ? 7.184 13.977 -3.535 1 98.38 64 LYS B O 1
ATOM 1556 N N . MET B 1 65 ? 5.473 12.758 -2.824 1 98.44 65 MET B N 1
ATOM 1557 C CA . MET B 1 65 ? 5.672 13.094 -1.417 1 98.44 65 MET B CA 1
ATOM 1558 C C . MET B 1 65 ? 6.98 12.516 -0.896 1 98.44 65 MET B C 1
ATOM 1560 O O . MET B 1 65 ? 7.73 13.195 -0.196 1 98.44 65 MET B O 1
ATOM 1564 N N . VAL B 1 66 ? 7.242 11.273 -1.289 1 98.5 66 VAL B N 1
ATOM 1565 C CA . VAL B 1 66 ? 8.453 10.625 -0.809 1 98.5 66 VAL B CA 1
ATOM 1566 C C . VAL B 1 66 ? 9.68 11.352 -1.355 1 98.5 66 VAL B C 1
ATOM 1568 O O . VAL B 1 66 ? 10.688 11.492 -0.659 1 98.5 66 VAL B O 1
ATOM 1571 N N . LYS B 1 67 ? 9.625 11.773 -2.604 1 98.19 67 LYS B N 1
ATOM 1572 C CA . LYS B 1 67 ? 10.719 12.539 -3.193 1 98.19 67 LYS B CA 1
ATOM 1573 C C . LYS B 1 67 ? 10.844 13.906 -2.537 1 98.19 67 LYS B C 1
ATOM 1575 O O . LYS B 1 67 ? 11.945 14.336 -2.186 1 98.19 67 LYS B O 1
ATOM 1580 N N . LYS B 1 68 ? 9.703 14.531 -2.369 1 97.56 68 LYS B N 1
ATOM 1581 C CA . LYS B 1 68 ? 9.68 15.883 -1.802 1 97.56 68 LYS B CA 1
ATOM 1582 C C . LYS B 1 68 ? 10.32 15.906 -0.417 1 97.56 68 LYS B C 1
ATOM 1584 O O . LYS B 1 68 ? 11.109 16.797 -0.105 1 97.56 68 LYS B O 1
ATOM 1589 N N . TYR B 1 69 ? 10.008 14.906 0.403 1 97.44 69 TYR B N 1
ATOM 1590 C CA . TYR B 1 69 ? 10.445 14.914 1.794 1 97.44 69 TYR B CA 1
ATOM 1591 C C . TYR B 1 69 ? 11.672 14.023 1.981 1 97.44 69 TYR B C 1
ATOM 1593 O O . TYR B 1 69 ? 12.094 13.773 3.111 1 97.44 69 TYR B O 1
ATOM 1601 N N . LYS B 1 70 ? 12.195 13.445 0.917 1 96.94 70 LYS B N 1
ATOM 1602 C CA . LYS B 1 70 ? 13.461 12.719 0.848 1 96.94 70 LYS B CA 1
ATOM 1603 C C . LYS B 1 70 ? 13.438 11.492 1.751 1 96.94 70 LYS B C 1
ATOM 1605 O O . LYS B 1 70 ? 14.398 11.227 2.477 1 96.94 70 LYS B O 1
ATOM 1610 N N . PHE B 1 71 ? 12.281 10.852 1.748 1 98.06 71 PHE B N 1
ATOM 1611 C CA . PHE B 1 71 ? 12.219 9.57 2.447 1 98.06 71 PHE B CA 1
ATOM 1612 C C . PHE B 1 71 ? 13.062 8.523 1.729 1 98.06 71 PHE B C 1
ATOM 1614 O O . PHE B 1 71 ? 12.883 8.289 0.531 1 98.06 71 PHE B O 1
ATOM 1621 N N . LYS B 1 72 ? 13.93 7.879 2.412 1 97.44 72 LYS B N 1
ATOM 1622 C CA . LYS B 1 72 ? 14.773 6.855 1.804 1 97.44 72 LYS B CA 1
ATOM 1623 C C . LYS B 1 72 ? 14.234 5.457 2.084 1 97.44 72 LYS B C 1
ATOM 1625 O O . LYS B 1 72 ? 14.328 4.57 1.235 1 97.44 72 LYS B O 1
ATOM 1630 N N . LYS B 1 73 ? 13.797 5.297 3.307 1 98.69 73 LYS B N 1
ATOM 1631 C CA . LYS B 1 73 ? 13.133 4.074 3.74 1 98.69 73 LYS B CA 1
ATOM 1632 C C . LYS B 1 73 ? 11.703 4.359 4.203 1 98.69 73 LYS B C 1
ATOM 1634 O O . LYS B 1 73 ? 11.469 5.297 4.969 1 98.69 73 LYS B O 1
ATOM 1639 N N . TYR B 1 74 ? 10.734 3.605 3.703 1 98.88 74 TYR B N 1
ATOM 1640 C CA . TYR B 1 74 ? 9.336 3.846 4.027 1 98.88 74 TYR B CA 1
ATOM 1641 C C . TYR B 1 74 ? 8.469 2.668 3.596 1 98.88 74 TYR B C 1
ATOM 1643 O O . TYR B 1 74 ? 8.922 1.794 2.854 1 98.88 74 TYR B O 1
ATOM 1651 N N . ASN B 1 75 ? 7.27 2.646 4.07 1 98.94 75 ASN B N 1
ATOM 1652 C CA . ASN B 1 75 ? 6.223 1.744 3.607 1 98.94 75 ASN B CA 1
ATOM 1653 C C . ASN B 1 75 ? 5 2.512 3.109 1 98.94 75 ASN B C 1
ATOM 1655 O O . ASN B 1 75 ? 4.68 3.58 3.631 1 98.94 75 ASN B O 1
ATOM 1659 N N . ILE B 1 76 ? 4.352 2.045 2.082 1 98.94 76 ILE B N 1
ATOM 1660 C CA . ILE B 1 76 ? 3.002 2.453 1.703 1 98.94 76 ILE B CA 1
ATOM 1661 C C . ILE B 1 76 ? 2.002 1.373 2.107 1 98.94 76 ILE B C 1
ATOM 1663 O O . ILE B 1 76 ? 2.174 0.2 1.767 1 98.94 76 ILE B O 1
ATOM 1667 N N . LEU B 1 77 ? 0.969 1.772 2.9 1 98.94 77 LEU B N 1
ATOM 1668 C CA . LEU B 1 77 ? 0.002 0.817 3.43 1 98.94 77 LEU B CA 1
ATOM 1669 C C . LEU B 1 77 ? -1.425 1.305 3.201 1 98.94 77 LEU B C 1
ATOM 1671 O O . LEU B 1 77 ? -1.736 2.469 3.461 1 98.94 77 LEU B O 1
ATOM 1675 N N . GLN B 1 78 ? -2.23 0.566 2.625 1 98.94 78 GLN B N 1
ATOM 1676 C CA . GLN B 1 78 ? -3.666 0.8 2.5 1 98.94 78 GLN B CA 1
ATOM 1677 C C . GLN B 1 78 ? -4.465 -0.329 3.145 1 98.94 78 GLN B C 1
ATOM 1679 O O . GLN B 1 78 ? -4.27 -1.501 2.814 1 98.94 78 GLN B O 1
ATOM 1684 N N . ASN B 1 79 ? -5.312 -0.015 4.098 1 98.88 79 ASN B N 1
ATOM 1685 C CA . ASN B 1 79 ? -6.105 -0.973 4.863 1 98.88 79 ASN B CA 1
ATOM 1686 C C . ASN B 1 79 ? -7.559 -1 4.391 1 98.88 79 ASN B C 1
ATOM 1688 O O . ASN B 1 79 ? -8.219 0.041 4.34 1 98.88 79 ASN B O 1
ATOM 1692 N N . THR B 1 80 ? -8.008 -2.119 4.027 1 98.81 80 THR B N 1
ATOM 1693 C CA . THR B 1 80 ? -9.43 -2.326 3.777 1 98.81 80 THR B CA 1
ATOM 1694 C C . THR B 1 80 ? -9.984 -3.428 4.68 1 98.81 80 THR B C 1
ATOM 1696 O O . THR B 1 80 ? -9.758 -4.613 4.426 1 98.81 80 THR B O 1
ATOM 1699 N N . GLY B 1 81 ? -10.641 -3.105 5.707 1 98.44 81 GLY B N 1
ATOM 1700 C CA . GLY B 1 81 ? -11.297 -4.047 6.605 1 98.44 81 GLY B CA 1
ATOM 1701 C C . GLY B 1 81 ? -10.367 -4.594 7.672 1 98.44 81 GLY B C 1
ATOM 1702 O O . GLY B 1 81 ? -10.828 -5.152 8.672 1 98.44 81 GLY B O 1
ATOM 1703 N N . ASN B 1 82 ? -9.102 -4.613 7.52 1 98.38 82 ASN B N 1
ATOM 1704 C CA . ASN B 1 82 ? -8.094 -5.008 8.5 1 98.38 82 ASN B CA 1
ATOM 1705 C C . ASN B 1 82 ? -7.258 -3.812 8.953 1 98.38 82 ASN B C 1
ATOM 1707 O O . ASN B 1 82 ? -6.5 -3.246 8.164 1 98.38 82 ASN B O 1
ATOM 1711 N N . TYR B 1 83 ? -7.371 -3.336 10.234 1 97.81 83 TYR B N 1
ATOM 1712 C CA . TYR B 1 83 ? -6.723 -2.178 10.844 1 97.81 83 TYR B CA 1
ATOM 1713 C C . TYR B 1 83 ? -7.324 -0.879 10.32 1 97.81 83 TYR B C 1
ATOM 1715 O O . TYR B 1 83 ? -6.684 0.172 10.359 1 97.81 83 TYR B O 1
ATOM 1723 N N . GLN B 1 84 ? -8.516 -0.972 9.812 1 97.94 84 GLN B N 1
ATOM 1724 C CA . GLN B 1 84 ? -9.203 0.21 9.305 1 97.94 84 GLN B CA 1
ATOM 1725 C C . GLN B 1 84 ? -10.109 0.812 10.383 1 97.94 84 GLN B C 1
ATOM 1727 O O . GLN B 1 84 ? -10.969 0.123 10.938 1 97.94 84 GLN B O 1
ATOM 1732 N N . SER B 1 85 ? -9.898 2.062 10.672 1 96.38 85 SER B N 1
ATOM 1733 C CA . SER B 1 85 ? -10.727 2.73 11.672 1 96.38 85 SER B CA 1
ATOM 1734 C C . SER B 1 85 ? -11.508 3.887 11.062 1 96.38 85 SER B C 1
ATOM 1736 O O . SER B 1 85 ? -12.5 4.344 11.641 1 96.38 85 SER B O 1
ATOM 1738 N N . VAL B 1 86 ? -11.008 4.52 10.008 1 97.56 86 VAL B N 1
ATOM 1739 C CA . VAL B 1 86 ? -11.711 5.516 9.203 1 97.56 86 VAL B CA 1
ATOM 1740 C C . VAL B 1 86 ? -12.156 4.895 7.883 1 97.56 86 VAL B C 1
ATOM 1742 O O . VAL B 1 86 ? -11.344 4.352 7.137 1 97.56 86 VAL B O 1
ATOM 1745 N N . PHE B 1 87 ? -13.43 4.91 7.637 1 98.06 87 PHE B N 1
ATOM 1746 C CA . PHE B 1 87 ? -13.977 4.199 6.488 1 98.06 87 PHE B CA 1
ATOM 1747 C C . PHE B 1 87 ? -14.07 5.121 5.277 1 98.06 87 PHE B C 1
ATOM 1749 O O . PHE B 1 87 ? -15.141 5.258 4.68 1 98.06 87 PHE B O 1
ATOM 1756 N N . HIS B 1 88 ? -13.078 5.781 4.934 1 98.81 88 HIS B N 1
ATOM 1757 C CA . HIS B 1 88 ? -12.641 6.504 3.742 1 98.81 88 HIS B CA 1
ATOM 1758 C C . HIS B 1 88 ? -11.227 6.098 3.344 1 98.81 88 HIS B C 1
ATOM 1760 O O . HIS B 1 88 ? -10.266 6.395 4.059 1 98.81 88 HIS B O 1
ATOM 1766 N N . VAL B 1 89 ? -11.188 5.434 2.23 1 98.88 89 VAL B N 1
ATOM 1767 C CA . VAL B 1 89 ? -9.922 4.848 1.808 1 98.88 89 VAL B CA 1
ATOM 1768 C C . VAL B 1 89 ? -8.82 5.895 1.875 1 98.88 89 VAL B C 1
ATOM 1770 O O . VAL B 1 89 ? -9.016 7.047 1.478 1 98.88 89 VAL B O 1
ATOM 1773 N N . HIS B 1 90 ? -7.684 5.512 2.414 1 98.94 90 HIS B N 1
ATOM 1774 C CA . HIS B 1 90 ? -6.477 6.332 2.453 1 98.94 90 HIS B CA 1
ATOM 1775 C C . HIS B 1 90 ? -5.223 5.465 2.484 1 98.94 90 HIS B C 1
ATOM 1777 O O . HIS B 1 90 ? -5.273 4.305 2.895 1 98.94 90 HIS B O 1
ATOM 1783 N N . PHE B 1 91 ? -4.148 6.043 2.006 1 98.94 91 PHE B N 1
ATOM 1784 C CA . PHE B 1 91 ? -2.848 5.387 1.957 1 98.94 91 PHE B CA 1
ATOM 1785 C C . PHE B 1 91 ? -1.893 6.00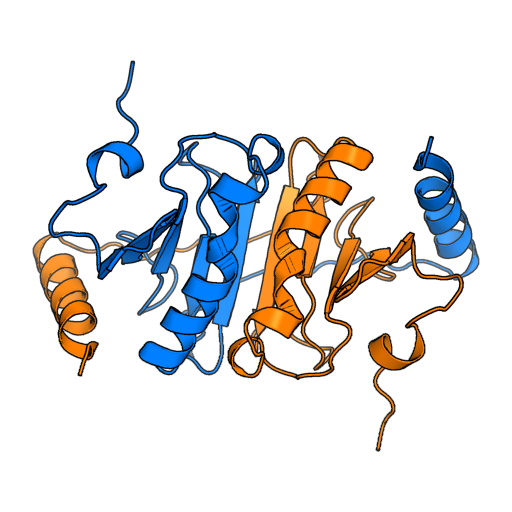4 2.973 1 98.94 91 PHE B C 1
ATOM 1787 O O . PHE B 1 91 ? -1.683 7.219 2.979 1 98.94 91 PHE B O 1
ATOM 1794 N N . HIS B 1 92 ? -1.384 5.152 3.846 1 98.94 92 HIS B N 1
ATOM 1795 C CA . HIS B 1 92 ? -0.342 5.551 4.785 1 98.94 92 HIS B CA 1
ATOM 1796 C C . HIS B 1 92 ? 1.031 5.547 4.121 1 98.94 92 HIS B C 1
ATOM 1798 O O . HIS B 1 92 ? 1.449 4.531 3.561 1 98.94 92 HIS B O 1
ATOM 1804 N N . VAL B 1 93 ? 1.67 6.621 4.074 1 98.94 93 VAL B N 1
ATOM 1805 C CA . VAL B 1 93 ? 3.092 6.707 3.762 1 98.94 93 VAL B CA 1
ATOM 1806 C C . VAL B 1 93 ? 3.896 6.859 5.051 1 98.94 93 VAL B C 1
ATOM 1808 O O . VAL B 1 93 ? 3.893 7.926 5.672 1 98.94 93 VAL B O 1
ATOM 1811 N N . VAL B 1 94 ? 4.625 5.781 5.441 1 98.88 94 VAL B N 1
ATOM 1812 C CA . VAL B 1 94 ? 5.238 5.73 6.766 1 98.88 94 VAL B CA 1
ATOM 1813 C C . VAL B 1 94 ? 6.758 5.676 6.633 1 98.88 94 VAL B C 1
ATOM 1815 O O . VAL B 1 94 ? 7.32 4.625 6.312 1 98.88 94 VAL B O 1
ATOM 1818 N N . PRO B 1 95 ? 7.402 6.762 6.898 1 98.62 95 PRO B N 1
ATOM 1819 C CA . PRO B 1 95 ? 8.867 6.73 6.879 1 98.62 95 PRO B CA 1
ATOM 1820 C C . PRO B 1 95 ? 9.445 5.801 7.941 1 98.62 95 PRO B C 1
ATOM 1822 O O . PRO B 1 95 ? 8.828 5.578 8.984 1 98.62 95 PRO B O 1
ATOM 1825 N N . CYS B 1 96 ? 10.555 5.23 7.609 1 98.56 96 CYS B N 1
ATOM 1826 C CA . CYS B 1 96 ? 11.273 4.363 8.539 1 98.56 96 CYS B CA 1
ATOM 1827 C C . CYS B 1 96 ? 12.445 5.102 9.18 1 98.56 96 CYS B C 1
ATOM 1829 O O . CYS B 1 96 ? 13.391 5.48 8.492 1 98.56 96 CYS B O 1
ATOM 1831 N N . HIS B 1 97 ? 12.344 5.293 10.453 1 96.56 97 HIS B N 1
ATOM 1832 C CA . HIS B 1 97 ? 13.43 5.844 11.266 1 96.56 97 HIS B CA 1
ATOM 1833 C C . HIS B 1 97 ? 13.992 4.793 12.219 1 96.56 97 HIS B C 1
ATOM 1835 O O . HIS B 1 97 ? 13.555 3.641 12.203 1 96.56 97 HIS B O 1
ATOM 1841 N N . GLU B 1 98 ? 15 5.137 12.914 1 91.94 98 GLU B N 1
ATOM 1842 C CA . GLU B 1 98 ? 15.703 4.184 13.773 1 91.94 98 GLU B CA 1
ATOM 1843 C C . GLU B 1 98 ? 14.75 3.543 14.781 1 91.94 98 GLU B C 1
ATOM 1845 O O . GLU B 1 98 ? 14.742 2.322 14.945 1 91.94 98 GLU B O 1
ATOM 1850 N N . THR B 1 99 ? 13.875 4.289 15.414 1 91.81 99 THR B N 1
ATOM 1851 C CA . THR B 1 99 ? 13.016 3.756 16.469 1 91.81 99 THR B CA 1
ATOM 1852 C C . THR B 1 99 ? 11.555 3.797 16.031 1 91.81 99 THR B C 1
ATOM 1854 O O . THR B 1 99 ? 10.703 3.129 16.625 1 91.81 99 THR B O 1
ATOM 1857 N N . GLU B 1 100 ? 11.227 4.605 15.094 1 95.94 100 GLU B N 1
ATOM 1858 C CA . GLU B 1 100 ? 9.867 4.773 14.594 1 95.94 100 GLU B CA 1
ATOM 1859 C C . GLU B 1 100 ? 9.734 4.266 13.164 1 95.94 100 GLU B C 1
ATOM 1861 O O . GLU B 1 100 ? 10.461 4.703 12.273 1 95.94 100 GLU B O 1
ATOM 1866 N N . ARG B 1 101 ? 8.82 3.363 12.945 1 98 101 ARG B N 1
ATOM 1867 C CA . ARG B 1 101 ? 8.602 2.727 11.648 1 98 101 ARG B CA 1
ATOM 1868 C C . ARG B 1 101 ? 7.344 1.869 11.664 1 98 101 ARG B C 1
ATOM 1870 O O . ARG B 1 101 ? 6.75 1.65 12.727 1 98 101 ARG B O 1
ATOM 1877 N N . LEU B 1 102 ? 6.922 1.489 10.555 1 98.62 102 LEU B N 1
ATOM 1878 C CA . LEU B 1 102 ? 5.891 0.457 10.5 1 98.62 102 LEU B CA 1
ATOM 1879 C C . LEU B 1 102 ? 6.43 -0.875 11.008 1 98.62 102 LEU B C 1
ATOM 1881 O O . LEU B 1 102 ? 7.484 -1.335 10.57 1 98.62 102 LEU B O 1
ATOM 1885 N N . LYS B 1 103 ? 5.762 -1.445 11.984 1 97.94 103 LYS B N 1
ATOM 1886 C CA . LYS B 1 103 ? 6.184 -2.717 12.562 1 97.94 103 LYS B CA 1
ATOM 1887 C C . LYS B 1 103 ? 5.234 -3.844 12.172 1 97.94 103 LYS B C 1
ATOM 1889 O O . LYS B 1 103 ? 4.051 -3.816 12.516 1 97.94 103 LYS B O 1
ATOM 1894 N N . ILE B 1 104 ? 5.781 -4.801 11.508 1 97.94 104 ILE B N 1
ATOM 1895 C CA . ILE B 1 104 ? 4.984 -5.898 10.969 1 97.94 104 ILE B CA 1
ATOM 1896 C C . ILE B 1 104 ? 5.516 -7.23 11.5 1 97.94 104 ILE B C 1
ATOM 1898 O O . ILE B 1 104 ? 6.73 -7.438 11.562 1 97.94 104 ILE B O 1
ATOM 1902 N N . GLU B 1 105 ? 4.629 -8.023 11.969 1 96.56 105 GLU B N 1
ATOM 1903 C CA . GLU B 1 105 ? 4.977 -9.422 12.203 1 96.56 105 GLU B CA 1
ATOM 1904 C C . GLU B 1 105 ? 4.875 -10.234 10.914 1 96.56 105 GLU B C 1
ATOM 1906 O O . GLU B 1 105 ? 3.773 -10.578 10.477 1 96.56 105 GLU B O 1
ATOM 1911 N N . TRP B 1 106 ? 5.953 -10.523 10.359 1 95.94 106 TRP B N 1
ATOM 1912 C CA . TRP B 1 106 ? 6.012 -11.203 9.07 1 95.94 106 TRP B CA 1
ATOM 1913 C C . TRP B 1 106 ? 6.047 -12.719 9.25 1 95.94 106 TRP B C 1
ATOM 1915 O O . TRP B 1 106 ? 7.113 -13.297 9.492 1 95.94 106 TRP B O 1
ATOM 1925 N N . SER B 1 107 ? 4.941 -13.336 9.25 1 92.81 107 SER B N 1
ATOM 1926 C CA . SER B 1 107 ? 4.828 -14.789 9.406 1 92.81 107 SER B CA 1
ATOM 1927 C C . SER B 1 107 ? 4.297 -15.438 8.141 1 92.81 107 SER B C 1
ATOM 1929 O O . SER B 1 107 ? 3.086 -15.594 7.969 1 92.81 107 SER B O 1
ATOM 1931 N N . SER B 1 108 ? 5.148 -15.898 7.258 1 94.19 108 SER B N 1
ATOM 1932 C CA . SER B 1 108 ? 4.734 -16.484 5.988 1 94.19 108 SER B CA 1
ATOM 1933 C C . SER B 1 108 ? 4.617 -18 6.094 1 94.19 108 SER B C 1
ATOM 1935 O O . SER B 1 108 ? 5.215 -18.625 6.98 1 94.19 108 SER B O 1
ATOM 1937 N N . LYS B 1 109 ? 3.844 -18.562 5.254 1 92.25 109 LYS B N 1
ATOM 1938 C CA . LYS B 1 109 ? 3.691 -20.016 5.148 1 92.25 109 LYS B CA 1
ATOM 1939 C C . LYS B 1 109 ? 4.695 -20.594 4.16 1 92.25 109 LYS B C 1
ATOM 1941 O O . LYS B 1 109 ? 5.016 -19.969 3.148 1 92.25 109 LYS B O 1
ATOM 1946 N N . LYS B 1 110 ? 5.094 -21.766 4.539 1 89.5 110 LYS B N 1
ATOM 1947 C CA . LYS B 1 110 ? 5.938 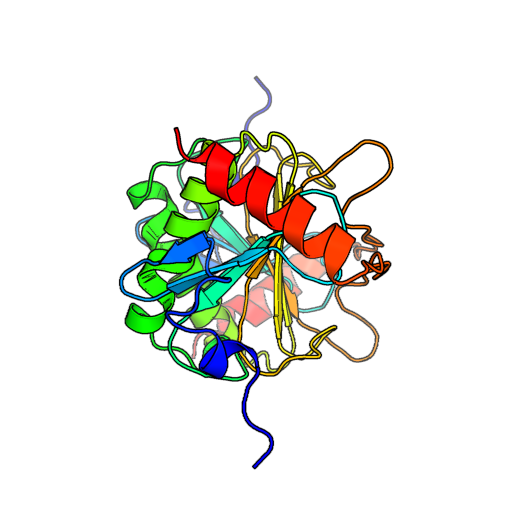-22.516 3.615 1 89.5 110 LYS B CA 1
ATOM 1948 C C . LYS B 1 110 ? 5.117 -23.531 2.816 1 89.5 110 LYS B C 1
ATOM 1950 O O . LYS B 1 110 ? 4.266 -24.219 3.375 1 89.5 110 LYS B O 1
ATOM 1955 N N . MET B 1 111 ? 5.34 -23.391 1.506 1 92.31 111 MET B N 1
ATOM 1956 C CA . MET B 1 111 ? 4.648 -24.344 0.639 1 92.31 111 MET B CA 1
ATOM 1957 C C . MET B 1 111 ? 5.648 -25.188 -0.153 1 92.31 111 MET B C 1
ATOM 1959 O O . MET B 1 111 ? 6.68 -24.672 -0.596 1 92.31 111 MET B O 1
ATOM 1963 N N . THR B 1 112 ? 5.227 -26.5 -0.255 1 94.31 112 THR B N 1
ATOM 1964 C CA . THR B 1 112 ? 5.988 -27.312 -1.188 1 94.31 112 THR B CA 1
ATOM 1965 C C . THR B 1 112 ? 5.684 -26.922 -2.631 1 94.31 112 THR B C 1
ATOM 1967 O O . THR B 1 112 ? 4.715 -26.203 -2.893 1 94.31 112 THR B O 1
ATOM 1970 N N . ASP B 1 113 ? 6.613 -27.344 -3.531 1 94.88 113 ASP B N 1
ATOM 1971 C CA . ASP B 1 113 ? 6.371 -27.047 -4.941 1 94.88 113 ASP B CA 1
ATOM 1972 C C . ASP B 1 113 ? 5.008 -27.578 -5.383 1 94.88 113 ASP B C 1
ATOM 1974 O O . ASP B 1 113 ? 4.293 -26.922 -6.137 1 94.88 113 ASP B O 1
ATOM 1978 N N . ALA B 1 114 ? 4.719 -28.781 -4.914 1 95.81 114 ALA B N 1
ATOM 1979 C CA . ALA B 1 114 ? 3.443 -29.391 -5.277 1 95.81 114 ALA B CA 1
ATOM 1980 C C . ALA B 1 114 ? 2.27 -28.578 -4.73 1 95.81 114 ALA B C 1
ATOM 1982 O O . ALA B 1 114 ? 1.283 -28.344 -5.434 1 95.81 114 ALA B O 1
ATOM 1983 N N . GLU B 1 115 ? 2.354 -28.172 -3.488 1 94.12 115 GLU B N 1
ATOM 1984 C CA . GLU B 1 115 ? 1.314 -27.359 -2.865 1 94.12 115 GLU B CA 1
ATOM 1985 C C . GLU B 1 115 ? 1.146 -26.031 -3.594 1 94.12 115 GLU B C 1
ATOM 1987 O O . GLU B 1 115 ? 0.021 -25.578 -3.828 1 94.12 115 GLU B O 1
ATOM 1992 N N . TYR B 1 116 ? 2.227 -25.453 -3.98 1 95.44 116 TYR B N 1
ATOM 1993 C CA . TYR B 1 116 ? 2.188 -24.172 -4.676 1 95.44 116 TYR B CA 1
ATOM 1994 C C . TYR B 1 116 ? 1.547 -24.312 -6.055 1 95.44 116 TYR B C 1
ATOM 1996 O O . TYR B 1 116 ? 0.787 -23.438 -6.488 1 95.44 116 TYR B O 1
ATOM 2004 N N . SER B 1 117 ? 1.906 -25.328 -6.738 1 94.75 117 SER B N 1
ATOM 2005 C CA . SER B 1 117 ? 1.335 -25.578 -8.062 1 94.75 117 SER B CA 1
ATOM 2006 C C . SER B 1 117 ? -0.184 -25.688 -7.992 1 94.75 117 SER B C 1
ATOM 2008 O O . SER B 1 117 ? -0.892 -25.125 -8.836 1 94.75 117 SER B O 1
ATOM 2010 N N . GLU B 1 118 ? -0.635 -26.422 -6.996 1 93.69 118 GLU B N 1
ATOM 2011 C CA . GLU B 1 118 ? -2.078 -26.547 -6.809 1 93.69 118 GLU B CA 1
ATOM 2012 C C . GLU B 1 118 ? -2.715 -25.203 -6.465 1 93.69 118 GLU B C 1
ATOM 2014 O O . GLU B 1 118 ? -3.779 -24.875 -6.984 1 93.69 118 GLU B O 1
ATOM 2019 N N . TYR B 1 119 ? -2.07 -24.609 -5.57 1 92.31 119 TYR B N 1
ATOM 2020 C CA . TYR B 1 119 ? -2.5 -23.281 -5.152 1 92.31 119 TYR B CA 1
ATOM 2021 C C . TYR B 1 119 ? -2.594 -22.344 -6.344 1 92.31 119 TYR B C 1
ATOM 2023 O O . TYR B 1 119 ? -3.611 -21.672 -6.531 1 92.31 119 TYR B O 1
ATOM 2031 N N . HIS B 1 120 ? -1.601 -22.312 -7.195 1 95.5 120 HIS B N 1
ATOM 2032 C CA . HIS B 1 120 ? -1.521 -21.484 -8.383 1 95.5 120 HIS B CA 1
ATOM 2033 C C . HIS B 1 120 ? -2.619 -21.828 -9.383 1 95.5 120 HIS B C 1
ATOM 2035 O O . HIS B 1 120 ? -3.234 -20.938 -9.969 1 95.5 120 HIS B O 1
ATOM 2041 N N . GLN B 1 121 ? -2.902 -23.062 -9.555 1 94.44 121 GLN B N 1
ATOM 2042 C CA . GLN B 1 121 ? -3.934 -23.516 -10.484 1 94.44 121 GLN B CA 1
ATOM 2043 C C . GLN B 1 121 ? -5.312 -23.031 -10.055 1 94.44 121 GLN B C 1
ATOM 2045 O O . GLN B 1 121 ? -6.141 -22.656 -10.891 1 94.44 121 GLN B O 1
ATOM 2050 N N . GLN B 1 122 ? -5.523 -23.047 -8.789 1 93.5 122 GLN B N 1
ATOM 2051 C CA . GLN B 1 122 ? -6.793 -22.578 -8.258 1 93.5 122 GLN B CA 1
ATOM 2052 C C . GLN B 1 122 ? -7.023 -21.109 -8.633 1 93.5 122 GLN B C 1
ATOM 2054 O O . GLN B 1 122 ? -8.141 -20.719 -8.984 1 93.5 122 GLN B O 1
ATOM 2059 N N . TYR B 1 123 ? -5.984 -20.344 -8.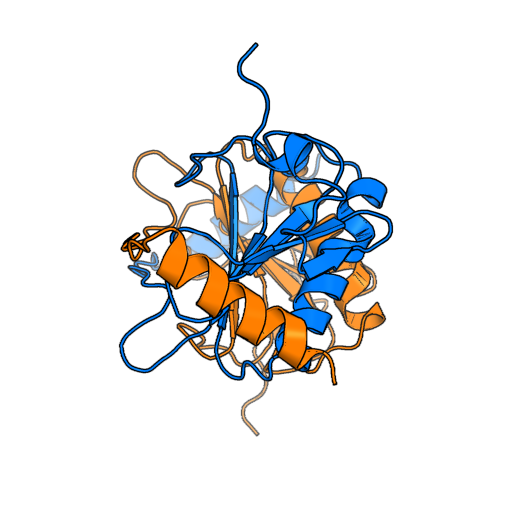656 1 94.69 123 TYR B N 1
ATOM 2060 C CA . TYR B 1 123 ? -6.121 -18.922 -8.898 1 94.69 123 TYR B CA 1
ATOM 2061 C C . TYR B 1 123 ? -6.035 -18.609 -10.391 1 94.69 123 TYR B C 1
ATOM 2063 O O . TYR B 1 123 ? -6.512 -17.562 -10.844 1 94.69 123 TYR B O 1
ATOM 2071 N N . GLN B 1 124 ? -5.398 -19.516 -11.102 1 91.5 124 GLN B N 1
ATOM 2072 C CA . GLN B 1 124 ? -5.395 -19.344 -12.547 1 91.5 124 GLN B CA 1
ATOM 2073 C C . GLN B 1 124 ? -6.781 -19.609 -13.133 1 91.5 124 GLN B C 1
ATOM 2075 O O . GLN B 1 124 ? -7.188 -18.938 -14.094 1 91.5 124 GLN B O 1
ATOM 2080 N N . GLN B 1 125 ? -7.457 -20.562 -12.555 1 83.62 125 GLN B N 1
ATOM 2081 C CA . GLN B 1 125 ? -8.758 -21 -13.047 1 83.62 125 GLN B CA 1
ATOM 2082 C C . GLN B 1 125 ? -9.859 -20.047 -12.609 1 83.62 125 GLN B C 1
ATOM 2084 O O . GLN B 1 125 ? -10.93 -19.984 -13.227 1 83.62 125 GLN B O 1
ATOM 2089 N N . CYS B 1 126 ? -9.641 -19.406 -11.391 1 67.62 126 CYS B N 1
ATOM 2090 C CA . CYS B 1 126 ? -10.68 -18.484 -10.961 1 67.62 126 CYS B CA 1
ATOM 2091 C C . CYS B 1 126 ? -10.938 -17.422 -12.016 1 67.62 126 CYS B C 1
ATOM 2093 O O . CYS B 1 126 ? -11.727 -16.5 -11.805 1 67.62 126 CYS B O 1
ATOM 2095 N N . GLN B 1 127 ? -10.289 -17.406 -13.234 1 53.81 127 GLN B N 1
ATOM 2096 C CA . GLN B 1 127 ? -10.477 -16.422 -14.297 1 53.81 127 GLN B CA 1
ATOM 2097 C C . GLN B 1 127 ? -11.953 -16.141 -14.539 1 53.81 127 GLN B C 1
ATOM 2099 O O . GLN B 1 127 ? -12.32 -15.039 -14.945 1 53.81 127 GLN B O 1
ATOM 2104 N N . GLN B 1 128 ? -12.836 -17.391 -14.586 1 39.78 128 GLN B N 1
ATOM 2105 C CA . GLN B 1 128 ? -14.109 -17.281 -15.297 1 39.78 128 GLN B CA 1
ATOM 2106 C C . GLN B 1 128 ? -15.195 -16.703 -14.398 1 39.78 128 GLN B C 1
ATOM 2108 O O . GLN B 1 128 ? -15.305 -17.062 -13.227 1 39.78 128 GLN B O 1
#

InterPro domains:
  IPR001310 Histidine triad (HIT) protein [PR00332] (23-41)
  IPR001310 Histidine triad (HIT) protein [PR00332] (84-94)
  IPR001310 Histidine triad (HIT) protein [PTHR46648] (2-124)
  IPR011146 HIT-like domain [PF01230] (13-98)
  IPR011146 HIT-like domain [PS51084] (2-103)
  IPR036265 HIT-like superfamily [G3DSA:3.30.428.10] (1-127)
  IPR036265 HIT-like superfamily [SSF54197] (1-106)

Radius of gyration: 18.1 Å; Cα contacts (8 Å, |Δi|>4): 484; chains: 2; bounding box: 50×54×41 Å

Foldseek 3Di:
DPDQPVLVCVPHPQWPDDDPFWTKGDDPDALAPLKMKIFGNDFALAPVVDDCVNCVCRVVVLVVSCVVVVQPAWDKDWDRPPPDDRRGTIIITHGDDPVGYDDDDDDDDDDDPVRVVVVVVVVVVVPD/DPDQPVLVCVPHPQWPDDDPFWTKGDDPDALAPLKMKIFGNDFALAPVVDDCVNCVCRVVVLVVSCVVVVQPAWDKDWDRPPPDDRRGTIIITHGDDPVGYDDDDDDDDDDDPVRVVVVVVVVVVVPD

Secondary structure (DSSP, 8-state):
----HHHHHTTSTTEEEE-SSEEEEE-SS-SSTT-EEEEESS--SSGGGS-GGGGTTHHHHHHHHHHHTT-SSEEEEEEEBSS--SSS--EEEEE--SS-S-EEE--PPP--HHHHHHHHHHHHHTT-/----HHHHHTTSTTEEEE-SSEEEEE-SS-SSTT-EEEEESS--SSGGGS-GGGGTTHHHHHHHHHHHTT-SSEEEEEEEBSS--SSS--EEEEE--SS-S-EEE--PPP--HHHHHHHHHHHHHTT-

Nearest PDB structures (foldseek):
  3r6f-assembly1_A-2  TM=9.732E-01  e=1.727E-14  Encephalitozoon cuniculi GB-M1
  3ksv-assembly1_A-2  TM=8.495E-01  e=3.852E-10  Leishmania major
  6af2-assembly1_B-2  TM=9.038E-01  e=3.462E-07  Mycobacterium avium
  3n1s-assembly3_I  TM=8.491E-01  e=3.462E-07  Escherichia coli
  3wo5-assembly1_B-2  TM=8.681E-01  e=5.730E-07  Mycobacterium tuberculosis

pLDDT: mean 95.24, std 9.17, range [39.78, 98.94]

Sequence (256 aa):
MSSCVFCSLIGSSSVLYESPHSFVLLDRFPLSSGHLLVIPKVHHPSLHEYEDHEVSDILSVCIKMVKKYKFKKYNILQNTGNYQSVFHVHFHVVPCHETERLKIEWSSKKMTDAEYSEYHQQYQQCQQMSSCVFCSLIGSSSVLYESPHSFVLLDRFPLSSGHLLVIPKVHHPSLHEYEDHEVSDILSVCIKMVKKYKFKKYNILQNTGNYQSVFHVHFHVVPCHETERLKIEWSSKKMTDAEYSEYHQQYQQCQQ

Solvent-accessible surface area (backbone atoms only — not comparable to full-atom values): 14459 Å² total; per-residue (Å²): 126,87,76,55,70,68,68,69,41,63,92,37,88,71,46,72,44,76,58,98,40,32,37,28,33,69,47,72,54,26,48,16,83,78,17,28,34,43,28,43,66,68,83,38,53,40,69,69,74,57,53,63,76,51,53,64,52,50,64,55,49,50,36,49,50,36,56,68,70,63,57,80,27,27,35,41,39,32,47,22,75,52,93,52,85,67,70,46,42,47,32,38,38,30,29,51,51,96,89,30,37,85,43,66,62,85,63,57,44,88,58,52,72,68,56,44,53,54,54,50,48,54,63,56,61,56,73,118,124,87,77,56,71,68,69,70,41,64,90,38,88,72,46,70,45,75,58,98,40,32,36,28,34,69,48,72,54,27,49,16,84,79,18,31,33,45,28,45,66,69,83,37,51,41,68,70,73,58,53,62,77,52,54,62,52,50,66,52,49,51,36,50,49,35,57,67,70,63,56,79,27,27,33,42,39,31,47,21,76,52,94,53,86,66,71,45,43,45,32,37,39,31,29,52,53,98,88,30,37,84,43,66,61,85,64,55,44,86,59,52,73,69,56,43,51,54,54,49,49,56,62,57,60,55,75,117

Organism: NCBI:txid6039